Protein AF-A0A9E3I5F9-F1 (afdb_monomer_lite)

Structure (mmCIF, N/CA/C/O backbone):
data_AF-A0A9E3I5F9-F1
#
_entry.id   AF-A0A9E3I5F9-F1
#
loop_
_atom_site.group_PDB
_atom_site.id
_atom_site.type_symbol
_atom_site.label_atom_id
_atom_site.label_alt_id
_atom_site.label_comp_id
_atom_site.label_asym_id
_atom_site.label_entity_id
_atom_site.label_seq_id
_atom_site.pdbx_PDB_ins_code
_atom_site.Cartn_x
_atom_site.Cartn_y
_atom_site.Cartn_z
_atom_site.occupancy
_atom_site.B_iso_or_equiv
_atom_site.auth_seq_id
_atom_site.auth_comp_id
_atom_site.auth_asym_id
_atom_site.auth_atom_id
_atom_site.pdbx_PDB_model_num
ATOM 1 N N . MET A 1 1 ? -8.503 -32.951 53.567 1.00 52.62 1 MET A N 1
ATOM 2 C CA . MET A 1 1 ? -9.505 -33.379 54.567 1.00 52.62 1 MET A CA 1
ATOM 3 C C . MET A 1 1 ? -8.733 -33.848 55.773 1.00 52.62 1 MET A C 1
ATOM 5 O O . MET A 1 1 ? -7.826 -34.647 55.589 1.00 52.62 1 MET A O 1
ATOM 9 N N . ASP A 1 2 ? -9.022 -33.323 56.958 1.00 53.56 2 ASP A N 1
ATOM 10 C CA . ASP A 1 2 ? -8.365 -33.837 58.154 1.00 53.56 2 ASP A CA 1
ATOM 11 C C . ASP A 1 2 ? -8.946 -35.236 58.406 1.00 53.56 2 ASP A C 1
ATOM 13 O O . ASP A 1 2 ? -10.156 -35.366 58.611 1.00 53.56 2 ASP A O 1
ATOM 17 N N . ASN A 1 3 ? -8.126 -36.289 58.283 1.00 60.41 3 ASN A N 1
ATOM 18 C CA . ASN A 1 3 ? -8.550 -37.699 58.401 1.00 60.41 3 ASN A CA 1
ATOM 19 C C . ASN A 1 3 ? -9.416 -37.948 59.650 1.00 60.41 3 ASN A C 1
ATOM 21 O O . ASN A 1 3 ? -10.306 -38.797 59.644 1.00 60.41 3 ASN A O 1
ATOM 25 N N . ARG A 1 4 ? -9.215 -37.114 60.672 1.00 63.41 4 ARG A N 1
ATOM 26 C CA . ARG A 1 4 ? -9.929 -37.100 61.943 1.00 63.41 4 ARG A CA 1
ATOM 27 C C . ARG A 1 4 ? -11.449 -36.974 61.806 1.00 63.41 4 ARG A C 1
ATOM 29 O O . ARG A 1 4 ? -12.171 -37.628 62.542 1.00 63.41 4 ARG A O 1
ATOM 36 N N . SER A 1 5 ? -11.982 -36.182 60.869 1.00 66.75 5 SER A N 1
ATOM 37 C CA . SER A 1 5 ? -13.445 -35.988 60.775 1.00 66.75 5 SER A CA 1
ATOM 38 C C . SER A 1 5 ? -14.195 -37.237 60.303 1.00 66.75 5 SER A C 1
ATOM 40 O O . SER A 1 5 ? -15.315 -37.481 60.747 1.00 66.75 5 SER A O 1
ATOM 42 N N . ASN A 1 6 ? -13.587 -38.040 59.427 1.00 73.38 6 ASN A N 1
ATOM 43 C CA . ASN A 1 6 ? -14.185 -39.300 58.980 1.00 73.38 6 ASN A CA 1
ATOM 44 C C . ASN A 1 6 ? -14.092 -40.382 60.065 1.00 73.38 6 ASN A C 1
ATOM 46 O O . ASN A 1 6 ? -15.011 -41.188 60.203 1.00 73.38 6 ASN A O 1
ATOM 50 N N . GLU A 1 7 ? -13.018 -40.356 60.853 1.00 77.62 7 GLU A N 1
ATOM 51 C CA . GLU A 1 7 ? -12.810 -41.241 61.997 1.00 77.62 7 GLU A CA 1
ATOM 52 C C . GLU A 1 7 ? -13.895 -41.034 63.066 1.00 77.62 7 GLU A C 1
ATOM 54 O O . GLU A 1 7 ? -14.587 -41.987 63.419 1.00 77.62 7 GLU A O 1
ATOM 59 N N . TYR A 1 8 ? -14.173 -39.781 63.453 1.00 74.56 8 TYR A N 1
ATOM 60 C CA . TYR A 1 8 ? -15.223 -39.466 64.434 1.00 74.56 8 TYR A CA 1
ATOM 61 C C . TYR A 1 8 ? -16.633 -39.878 63.989 1.00 74.56 8 TYR A C 1
ATOM 63 O O . TYR A 1 8 ? -17.436 -40.333 64.802 1.00 74.56 8 TYR A O 1
ATOM 71 N N . ILE A 1 9 ? -16.961 -39.732 62.700 1.00 74.88 9 ILE A N 1
ATOM 72 C CA . ILE A 1 9 ? -18.272 -40.152 62.177 1.00 74.88 9 ILE A CA 1
ATOM 73 C C . ILE A 1 9 ? -18.392 -41.680 62.202 1.00 74.88 9 ILE A C 1
ATOM 75 O O . ILE A 1 9 ? -19.453 -42.205 62.544 1.00 74.88 9 ILE A O 1
ATOM 79 N N . SER A 1 10 ? -17.317 -42.394 61.859 1.00 78.69 10 SER A N 1
ATOM 80 C CA . SER A 1 10 ? -17.283 -43.857 61.906 1.00 78.69 10 SER A CA 1
ATOM 81 C C . SER A 1 10 ? -17.417 -44.379 63.337 1.00 78.69 10 SER A C 1
ATOM 83 O O . SER A 1 10 ? -18.179 -45.312 63.585 1.00 78.69 10 SER A O 1
ATOM 85 N N . GLU A 1 11 ? -16.718 -43.761 64.286 1.00 81.56 11 GLU A N 1
ATOM 86 C CA . GLU A 1 11 ? -16.752 -44.138 65.699 1.00 81.56 11 GLU A CA 1
ATOM 87 C C . GLU A 1 11 ? -18.127 -43.866 66.330 1.00 81.56 11 GLU A C 1
ATOM 89 O O . GLU A 1 11 ? -18.688 -44.733 66.997 1.00 81.56 11 GLU A O 1
ATOM 94 N N . ALA A 1 12 ? -18.745 -42.721 66.022 1.00 71.81 12 ALA A N 1
ATOM 95 C CA . ALA A 1 12 ? -20.094 -42.394 66.485 1.00 71.81 12 ALA A CA 1
ATOM 96 C C . ALA A 1 12 ? -21.169 -43.359 65.951 1.00 71.81 12 ALA A C 1
ATOM 98 O O . ALA A 1 12 ? -22.141 -43.651 66.649 1.00 71.81 12 ALA A O 1
ATOM 99 N N . LEU A 1 13 ? -21.016 -43.858 64.718 1.00 79.12 13 LEU A N 1
ATOM 100 C CA . LEU A 1 13 ? -21.917 -44.873 64.163 1.00 79.12 13 LEU A CA 1
ATOM 101 C C . LEU A 1 13 ? -21.740 -46.225 64.855 1.00 79.12 13 LEU A C 1
ATOM 103 O O . LEU A 1 13 ? -22.742 -46.865 65.158 1.00 79.12 13 LEU A O 1
ATOM 107 N N . LYS A 1 14 ? -20.495 -46.612 65.155 1.00 83.56 14 LYS A N 1
ATOM 108 C CA . LYS A 1 14 ? -20.193 -47.844 65.888 1.00 83.56 14 LYS A CA 1
ATOM 109 C C . LYS A 1 14 ? -20.808 -47.830 67.291 1.00 83.56 14 LYS A C 1
ATOM 111 O O . LYS A 1 14 ? -21.535 -48.749 67.636 1.00 83.56 14 LYS A O 1
ATOM 116 N N . ILE A 1 15 ? -20.628 -46.737 68.039 1.00 77.69 15 ILE A N 1
ATOM 117 C CA . ILE A 1 15 ? -21.230 -46.556 69.373 1.00 77.69 15 ILE A CA 1
ATOM 118 C C . ILE A 1 15 ? -22.762 -46.646 69.315 1.00 77.69 15 ILE A C 1
ATOM 120 O O . ILE A 1 15 ? -23.393 -47.204 70.210 1.00 77.69 15 ILE A O 1
ATOM 124 N N . ALA A 1 16 ? -23.381 -46.083 68.273 1.00 76.19 16 ALA A N 1
ATOM 125 C CA . ALA A 1 16 ? -24.829 -46.146 68.115 1.00 76.19 16 ALA A CA 1
ATOM 126 C C . ALA A 1 16 ? -25.330 -47.571 67.830 1.00 76.19 16 ALA A C 1
ATOM 128 O O . ALA A 1 16 ? -26.393 -47.933 68.326 1.00 76.19 16 ALA A O 1
ATOM 129 N N . ASP A 1 17 ? -24.594 -48.361 67.047 1.00 82.88 17 ASP A N 1
ATOM 130 C CA . ASP A 1 17 ? -24.951 -49.753 66.767 1.00 82.88 17 ASP A CA 1
ATOM 131 C C . ASP A 1 17 ? -24.733 -50.632 68.021 1.00 82.88 17 ASP A C 1
ATOM 133 O O . ASP A 1 17 ? -25.656 -51.343 68.413 1.00 82.88 17 ASP A O 1
ATOM 137 N N . ASP A 1 18 ? -23.625 -50.451 68.753 1.00 82.25 18 ASP A N 1
ATOM 138 C CA . ASP A 1 18 ? -23.354 -51.151 70.022 1.00 82.25 18 ASP A CA 1
ATOM 139 C C . ASP A 1 18 ? -24.448 -50.880 71.084 1.00 82.25 18 ASP A C 1
ATOM 141 O O . ASP A 1 18 ? -24.875 -51.780 71.809 1.00 82.25 18 ASP A O 1
ATOM 145 N N . LEU A 1 19 ? -24.956 -49.642 71.167 1.00 74.12 19 LEU A N 1
ATOM 146 C CA . LEU A 1 19 ? -26.062 -49.275 72.067 1.00 74.12 19 LEU A CA 1
ATOM 147 C C . LEU A 1 19 ? -27.406 -49.893 71.660 1.00 74.12 19 LEU A C 1
ATOM 149 O O . LEU A 1 19 ? -28.246 -50.150 72.524 1.00 74.12 19 LEU A O 1
ATOM 153 N N . ILE A 1 20 ? -27.637 -50.088 70.359 1.00 80.69 20 ILE A N 1
ATOM 154 C CA . ILE A 1 20 ? -28.847 -50.744 69.849 1.00 80.69 20 ILE A CA 1
ATOM 155 C C . ILE A 1 20 ? -28.789 -52.236 70.155 1.00 80.69 20 ILE A C 1
ATOM 157 O O . ILE A 1 20 ? -29.784 -52.780 70.629 1.00 80.69 20 ILE A O 1
ATOM 161 N N . ASP A 1 21 ? -27.641 -52.872 69.938 1.00 82.31 21 ASP A N 1
ATOM 162 C CA . ASP A 1 21 ? -27.444 -54.292 70.226 1.00 82.31 21 ASP A CA 1
ATOM 163 C C . ASP A 1 21 ? -27.587 -54.562 71.729 1.00 82.31 21 ASP A C 1
ATOM 165 O O . ASP A 1 21 ? -28.386 -55.410 72.125 1.00 82.31 21 ASP A O 1
ATOM 169 N N . PHE A 1 22 ? -26.966 -53.730 72.575 1.00 77.81 22 PHE A N 1
ATOM 170 C CA . PHE A 1 22 ? -27.155 -53.778 74.029 1.00 77.81 22 PHE A CA 1
ATOM 171 C C . PHE A 1 22 ? -28.626 -53.617 74.445 1.00 77.81 22 PHE A C 1
ATOM 173 O O . PHE A 1 22 ? -29.093 -54.275 75.373 1.00 77.81 22 PHE A O 1
ATOM 180 N N . ALA A 1 23 ? -29.377 -52.746 73.764 1.00 73.81 23 ALA A N 1
ATOM 181 C CA . ALA A 1 23 ? -30.794 -52.548 74.052 1.00 73.81 23 ALA A CA 1
ATOM 182 C C . ALA A 1 23 ? -31.697 -53.687 73.548 1.00 73.81 23 ALA A C 1
ATOM 184 O O . ALA A 1 23 ? -32.812 -53.837 74.052 1.00 73.81 23 ALA A O 1
ATOM 185 N N . ASN A 1 24 ? -31.239 -54.470 72.569 1.00 76.62 24 ASN A N 1
ATOM 186 C CA . ASN A 1 24 ? -31.984 -55.579 71.976 1.00 76.62 24 ASN A CA 1
ATOM 187 C C . ASN A 1 24 ? -31.684 -56.934 72.639 1.00 76.62 24 ASN A C 1
ATOM 189 O O . ASN A 1 24 ? -32.544 -57.811 72.595 1.00 76.62 24 ASN A O 1
ATOM 193 N N . ASP A 1 25 ? -30.546 -57.088 73.323 1.00 77.31 25 ASP A N 1
ATOM 194 C CA . ASP A 1 25 ? -30.176 -58.290 74.102 1.00 77.31 25 ASP A CA 1
ATOM 195 C C . ASP A 1 25 ? -31.047 -58.522 75.364 1.00 77.31 25 ASP A C 1
ATOM 197 O O . ASP A 1 25 ? -30.801 -59.415 76.175 1.00 77.31 25 ASP A O 1
ATOM 201 N N . GLN A 1 26 ? -32.142 -57.768 75.512 1.00 62.22 26 GLN A N 1
ATOM 202 C CA . GLN A 1 26 ? -33.146 -57.869 76.579 1.00 62.22 26 GLN A CA 1
ATOM 203 C C . GLN A 1 26 ? -33.879 -59.219 76.676 1.00 62.22 26 GLN A C 1
ATOM 205 O O . GLN A 1 26 ? -34.603 -59.423 77.650 1.00 62.22 26 GLN A O 1
ATOM 210 N N . ALA A 1 27 ? -33.686 -60.152 75.740 1.00 54.16 27 ALA A N 1
ATOM 211 C CA . ALA A 1 27 ? -34.372 -61.447 75.735 1.00 54.16 27 ALA A CA 1
ATOM 212 C C . ALA A 1 27 ? -34.057 -62.348 76.957 1.00 54.16 27 ALA A C 1
ATOM 214 O O . ALA A 1 27 ? -34.700 -63.378 77.130 1.00 54.16 27 ALA A O 1
ATOM 215 N N . GLY A 1 28 ? -33.086 -61.985 77.808 1.00 55.91 28 GLY A N 1
ATOM 216 C CA . GLY A 1 28 ? -32.699 -62.760 78.997 1.00 55.91 28 GLY A CA 1
ATOM 217 C C . GLY A 1 28 ? -33.137 -62.208 80.363 1.00 55.91 28 GLY A C 1
ATOM 218 O O . GLY A 1 28 ? -32.819 -62.835 81.369 1.00 55.91 28 GLY A O 1
ATOM 219 N N . LEU A 1 29 ? -33.811 -61.051 80.441 1.00 55.78 29 LEU A N 1
ATOM 220 C CA . LEU A 1 29 ? -34.044 -60.322 81.709 1.00 55.78 29 LEU A CA 1
ATOM 221 C C . LEU A 1 29 ? -35.532 -60.028 81.998 1.00 55.78 29 LEU A C 1
ATOM 223 O O . LEU A 1 29 ? -35.860 -59.003 82.593 1.00 55.78 29 LEU A O 1
ATOM 227 N N . GLU A 1 30 ? -36.446 -60.901 81.569 1.00 52.34 30 GLU A N 1
ATOM 228 C CA . GLU A 1 30 ? -37.899 -60.647 81.601 1.00 52.34 30 GLU A CA 1
ATOM 229 C C . GLU A 1 30 ? -38.560 -60.610 83.000 1.00 52.34 30 GLU A C 1
ATOM 231 O O . GLU A 1 30 ? -39.746 -60.300 83.067 1.00 52.34 30 GLU A O 1
ATOM 236 N N . ASP A 1 31 ? -37.846 -60.838 84.114 1.00 54.62 31 ASP A N 1
ATOM 237 C CA . ASP A 1 31 ? -38.485 -60.968 85.446 1.00 54.62 31 ASP A CA 1
ATOM 238 C C . ASP A 1 31 ? -38.201 -59.832 86.456 1.00 54.62 31 ASP A C 1
ATOM 240 O O . ASP A 1 31 ? -38.683 -59.867 87.586 1.00 54.62 31 ASP A O 1
ATOM 244 N N . GLU A 1 32 ? -37.487 -58.764 86.072 1.00 54.12 32 GLU A N 1
ATOM 245 C CA . GLU A 1 32 ? -37.335 -57.572 86.929 1.00 54.12 32 GLU A CA 1
ATOM 246 C C . GLU A 1 32 ? -37.887 -56.310 86.244 1.00 54.12 32 GLU A C 1
ATOM 248 O O . GLU A 1 32 ? -37.246 -55.675 85.404 1.00 54.12 32 GLU A O 1
ATOM 253 N N . GLY A 1 33 ? -39.108 -55.916 86.629 1.00 53.22 33 GLY A N 1
ATOM 254 C CA . GLY A 1 33 ? -39.903 -54.818 86.052 1.00 53.22 33 GLY A CA 1
ATOM 255 C C . GLY A 1 33 ? -39.327 -53.392 86.152 1.00 53.22 33 GLY A C 1
ATOM 256 O O . GLY A 1 33 ? -40.072 -52.428 85.986 1.00 53.22 33 GLY A O 1
ATOM 257 N N . GLY A 1 34 ? -38.026 -53.227 86.415 1.00 52.69 34 GLY A N 1
ATOM 258 C CA . GLY A 1 34 ? -37.343 -51.934 86.533 1.00 52.69 34 GLY A CA 1
ATOM 259 C C . GLY A 1 34 ? -36.563 -51.470 85.293 1.00 52.69 34 GLY A C 1
ATOM 260 O O . GLY A 1 34 ? -36.266 -50.281 85.183 1.00 52.69 34 GLY A O 1
ATOM 261 N N . CYS A 1 35 ? -36.228 -52.350 84.340 1.00 56.91 35 CYS A N 1
ATOM 262 C CA . CYS A 1 35 ? -35.241 -52.015 83.297 1.00 56.91 35 CYS A CA 1
ATOM 263 C C . CYS A 1 35 ? -35.813 -51.507 81.958 1.00 56.91 35 CYS A C 1
ATOM 265 O O . CYS A 1 35 ? -35.065 -50.958 81.147 1.00 56.91 35 CYS A O 1
ATOM 267 N N . SER A 1 36 ? -37.122 -51.611 81.713 1.00 59.53 36 SER A N 1
ATOM 268 C CA . SER A 1 36 ? -37.733 -51.274 80.411 1.00 59.53 36 SER A CA 1
ATOM 269 C C . SER A 1 36 ? -37.579 -49.798 80.008 1.00 59.53 36 SER A C 1
ATOM 271 O O . SER A 1 36 ? -37.402 -49.483 78.828 1.00 59.53 36 SER A O 1
ATOM 273 N N . ILE A 1 37 ? -37.580 -48.884 80.983 1.00 66.62 37 ILE A N 1
ATOM 274 C CA . ILE A 1 37 ? -37.390 -47.443 80.752 1.00 66.62 37 ILE A CA 1
ATOM 275 C C . ILE A 1 37 ? -35.944 -47.147 80.336 1.00 66.62 37 ILE A C 1
ATOM 277 O O . ILE A 1 37 ? -35.720 -46.357 79.420 1.00 66.62 37 ILE A O 1
ATOM 281 N N . LEU A 1 38 ? -34.965 -47.813 80.954 1.00 65.25 38 LEU A N 1
ATOM 282 C CA . LEU A 1 38 ? -33.549 -47.617 80.643 1.00 65.25 38 LEU A CA 1
ATOM 283 C C . LEU A 1 38 ? -33.236 -48.040 79.200 1.00 65.25 38 LEU A C 1
ATOM 285 O O . LEU A 1 38 ? -32.631 -47.274 78.453 1.00 65.25 38 LEU A O 1
ATOM 289 N N . PHE A 1 39 ? -33.732 -49.200 78.767 1.00 68.50 39 PHE A N 1
ATOM 290 C CA . PHE A 1 39 ? -33.534 -49.682 77.397 1.00 68.50 39 PHE A CA 1
ATOM 291 C C . PHE A 1 39 ? -34.263 -48.833 76.346 1.00 68.50 39 PHE A C 1
ATOM 293 O O . PHE A 1 39 ? -33.746 -48.615 75.247 1.00 68.50 39 PHE A O 1
ATOM 300 N N . ALA A 1 40 ? -35.435 -48.280 76.681 1.00 68.81 40 ALA A N 1
ATOM 301 C CA . ALA A 1 40 ? -36.118 -47.317 75.819 1.00 68.81 40 ALA A CA 1
ATOM 302 C C . ALA A 1 40 ? -35.297 -46.028 75.627 1.00 68.81 40 ALA A C 1
ATOM 304 O O . ALA A 1 40 ? -35.188 -45.541 74.500 1.00 68.81 40 ALA A O 1
ATOM 305 N N . VAL A 1 41 ? -34.671 -45.521 76.695 1.00 71.50 41 VAL A N 1
ATOM 306 C CA . VAL A 1 41 ? -33.791 -44.343 76.639 1.00 71.50 41 VAL A CA 1
ATOM 307 C C . VAL A 1 41 ? -32.522 -44.637 75.834 1.00 71.50 41 VAL A C 1
ATOM 309 O O . VAL A 1 41 ? -32.182 -43.856 74.948 1.00 71.50 41 VAL A O 1
ATOM 312 N N . CYS A 1 42 ? -31.860 -45.779 76.058 1.00 67.12 42 CYS A N 1
ATOM 313 C CA . CYS A 1 42 ? -30.672 -46.180 75.292 1.00 67.12 42 CYS A CA 1
ATOM 314 C C . CYS A 1 42 ? -30.957 -46.242 73.785 1.00 67.12 42 CYS A C 1
ATOM 316 O O . CYS A 1 42 ? -30.181 -45.724 72.978 1.00 67.12 42 CYS A O 1
ATOM 318 N N . ARG A 1 43 ? -32.113 -46.794 73.405 1.00 74.88 43 ARG A N 1
ATOM 319 C CA . ARG A 1 43 ? -32.552 -46.875 72.011 1.00 74.88 43 ARG A CA 1
ATOM 320 C C . ARG A 1 43 ? -32.838 -45.495 71.410 1.00 74.88 43 ARG A C 1
ATOM 322 O O . ARG A 1 43 ? -32.387 -45.231 70.297 1.00 74.88 43 ARG A O 1
ATOM 329 N N . ASP A 1 44 ? -33.519 -44.593 72.125 1.00 74.50 44 ASP A N 1
ATOM 330 C CA . ASP A 1 44 ? -33.746 -43.216 71.642 1.00 74.50 44 ASP A CA 1
ATOM 331 C C . ASP A 1 44 ? -32.424 -42.450 71.460 1.00 74.50 44 ASP A C 1
ATOM 333 O O . ASP A 1 44 ? -32.200 -41.816 70.424 1.00 74.50 44 ASP A O 1
ATOM 337 N N . CYS A 1 45 ? -31.500 -42.573 72.419 1.00 68.94 45 CYS A N 1
ATOM 338 C CA . CYS A 1 45 ? -30.167 -41.977 72.335 1.00 68.94 45 CYS A CA 1
ATOM 339 C C . CYS A 1 45 ? -29.389 -42.487 71.114 1.00 68.94 45 CYS A C 1
ATOM 341 O O . CYS A 1 45 ? -28.864 -41.678 70.343 1.00 68.94 45 CYS A O 1
ATOM 343 N N . ALA A 1 46 ? -29.374 -43.800 70.880 1.00 73.44 46 ALA A N 1
ATOM 344 C CA . ALA A 1 46 ? -28.704 -44.390 69.727 1.00 73.44 46 ALA A CA 1
ATOM 345 C C . ALA A 1 46 ? -29.304 -43.913 68.393 1.00 73.44 46 ALA A C 1
ATOM 347 O O . ALA A 1 46 ? -28.572 -43.534 67.472 1.00 73.44 46 ALA A O 1
ATOM 348 N N . TYR A 1 47 ? -30.637 -43.830 68.296 1.00 79.56 47 TYR A N 1
ATOM 349 C CA . TYR A 1 47 ? -31.308 -43.294 67.109 1.00 79.56 47 TYR A CA 1
ATOM 350 C C . TYR A 1 47 ? -30.949 -41.827 66.844 1.00 79.56 47 TYR A C 1
ATOM 352 O O . TYR A 1 47 ? -30.704 -41.454 65.690 1.00 79.56 47 TYR A O 1
ATOM 360 N N . ARG A 1 48 ? -30.874 -40.989 67.886 1.00 79.81 48 ARG A N 1
ATOM 361 C CA . ARG A 1 48 ? -30.483 -39.576 67.754 1.00 79.81 48 ARG A CA 1
ATOM 362 C C . ARG A 1 48 ? -29.034 -39.421 67.300 1.00 79.81 48 ARG A C 1
ATOM 364 O O . ARG A 1 48 ? -28.789 -38.658 66.363 1.00 79.81 48 ARG A O 1
ATOM 371 N N . ILE A 1 49 ? -28.105 -40.175 67.891 1.00 70.12 49 ILE A N 1
ATOM 372 C CA . ILE A 1 49 ? -26.682 -40.169 67.511 1.00 70.12 49 ILE A CA 1
ATOM 373 C C . ILE A 1 49 ? -26.531 -40.599 66.048 1.00 70.12 49 ILE A C 1
ATOM 375 O O . ILE A 1 49 ? -25.937 -39.880 65.241 1.00 70.12 49 ILE A O 1
ATOM 379 N N . ARG A 1 50 ? -27.165 -41.712 65.657 1.00 77.19 50 ARG A N 1
ATOM 380 C CA . ARG A 1 50 ? -27.107 -42.237 64.287 1.00 77.19 50 ARG A CA 1
ATOM 381 C C . ARG A 1 50 ? -27.700 -41.272 63.261 1.00 77.19 50 ARG A C 1
ATOM 383 O O . ARG A 1 50 ? -27.151 -41.109 62.168 1.00 77.19 50 ARG A O 1
ATOM 390 N N . ARG A 1 51 ? -28.816 -40.612 63.591 1.00 78.56 51 ARG A N 1
ATOM 391 C CA . ARG A 1 51 ? -29.447 -39.605 62.721 1.00 78.56 51 ARG A CA 1
ATOM 392 C C . ARG A 1 51 ? -28.558 -38.374 62.553 1.00 78.56 51 ARG A C 1
ATOM 394 O O . ARG A 1 51 ? -28.439 -37.878 61.432 1.00 78.56 51 ARG A O 1
ATOM 401 N N . HIS A 1 52 ? -27.922 -37.909 63.627 1.00 73.81 52 HIS A N 1
ATOM 402 C CA . HIS A 1 52 ? -27.023 -36.758 63.586 1.00 73.81 52 HIS A CA 1
ATOM 403 C C . HIS A 1 52 ? -25.747 -37.059 62.781 1.00 73.81 52 HIS A C 1
ATOM 405 O O . HIS A 1 52 ? -25.426 -36.315 61.856 1.00 73.81 52 HIS A O 1
ATOM 411 N N . ALA A 1 53 ? -25.105 -38.210 63.013 1.00 71.38 53 ALA A N 1
ATOM 412 C CA . ALA A 1 53 ? -23.921 -38.645 62.267 1.00 71.38 53 ALA A CA 1
ATOM 413 C C . ALA A 1 53 ? -24.189 -38.779 60.753 1.00 71.38 53 ALA A C 1
ATOM 415 O O . ALA A 1 53 ? -23.406 -38.310 59.925 1.00 71.38 53 ALA A O 1
ATOM 416 N N . LYS A 1 54 ? -25.343 -39.346 60.363 1.00 74.94 54 LYS A N 1
ATOM 417 C CA . LYS A 1 54 ? -25.755 -39.435 58.947 1.00 74.94 54 LYS A CA 1
ATOM 418 C C . LYS A 1 54 ? -26.026 -38.064 58.317 1.00 74.94 54 LYS A C 1
ATOM 420 O O . LYS A 1 54 ? -25.759 -37.879 57.128 1.00 74.94 54 LYS A O 1
ATOM 425 N N . HIS A 1 55 ? -26.573 -37.119 59.081 1.00 73.81 55 HIS A N 1
ATOM 426 C CA . HIS A 1 55 ? -26.851 -35.766 58.603 1.00 73.81 55 HIS A CA 1
ATOM 427 C C . HIS A 1 55 ? -25.559 -34.975 58.354 1.00 73.81 55 HIS A C 1
ATOM 429 O O . HIS A 1 55 ? -25.403 -34.379 57.287 1.00 73.81 55 HIS A O 1
ATOM 435 N N . GLU A 1 56 ? -24.599 -35.042 59.278 1.00 71.38 56 GLU A N 1
ATOM 436 C CA . GLU A 1 56 ? -23.293 -34.392 59.116 1.00 71.38 56 GLU A CA 1
ATOM 437 C C . GLU A 1 56 ? -22.463 -35.045 57.995 1.00 71.38 56 GLU A C 1
ATOM 439 O O . GLU A 1 56 ? -21.904 -34.341 57.153 1.00 71.38 56 GLU A O 1
ATOM 444 N N . GLY A 1 57 ? -22.505 -36.376 57.848 1.00 67.19 57 GLY A N 1
ATOM 445 C CA . GLY A 1 57 ? -21.882 -37.064 56.708 1.00 67.19 57 GLY A CA 1
ATOM 446 C C . GLY A 1 57 ? -22.461 -36.661 55.340 1.00 67.19 57 GLY A C 1
ATOM 447 O O . GLY A 1 57 ? -21.731 -36.589 54.347 1.00 67.19 57 GLY A O 1
ATOM 448 N N . ARG A 1 58 ? -23.764 -36.345 55.264 1.00 67.44 58 ARG A N 1
ATOM 449 C CA . ARG A 1 58 ? -24.405 -35.836 54.035 1.00 67.44 58 ARG A CA 1
ATOM 450 C C . ARG A 1 58 ? -23.986 -34.404 53.701 1.00 67.44 58 ARG A C 1
ATOM 452 O O . ARG A 1 58 ? -23.738 -34.130 52.529 1.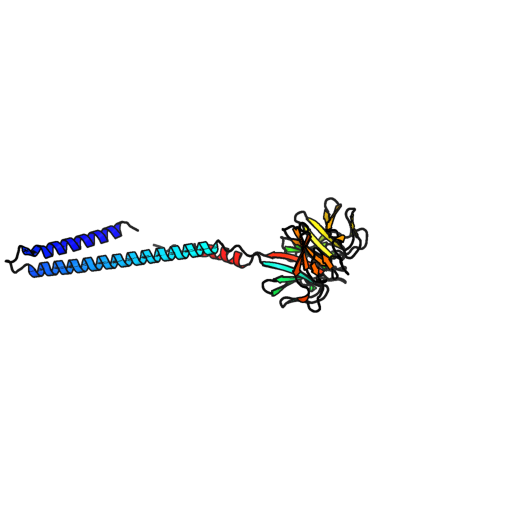00 67.44 58 ARG A O 1
ATOM 459 N N . LYS A 1 59 ? -23.856 -33.517 54.695 1.00 61.12 59 LYS A N 1
ATOM 460 C CA . LYS A 1 59 ? -23.357 -32.144 54.487 1.00 61.12 59 LYS A CA 1
ATOM 461 C C . LYS A 1 59 ? -21.937 -32.132 53.922 1.00 61.12 59 LYS A C 1
ATOM 463 O O . LYS A 1 59 ? -21.664 -31.397 52.979 1.00 61.12 59 LYS A O 1
ATOM 468 N N . VAL A 1 60 ? -21.060 -32.991 54.448 1.00 59.81 60 VAL A N 1
ATOM 469 C CA . VAL A 1 60 ? -19.664 -33.101 53.991 1.00 59.81 60 VAL A CA 1
ATOM 470 C C . VAL A 1 60 ? -19.583 -33.636 52.557 1.00 59.81 60 VAL A C 1
ATOM 472 O O . VAL A 1 60 ? -18.823 -33.105 51.749 1.00 59.81 60 VAL A O 1
ATOM 475 N N . LYS A 1 61 ? -20.408 -34.631 52.197 1.00 56.66 61 LYS A N 1
ATOM 476 C CA . LYS A 1 61 ? -20.485 -35.130 50.812 1.00 56.66 61 LYS A CA 1
ATOM 477 C C . LYS A 1 61 ? -21.027 -34.086 49.834 1.00 56.66 61 LYS A C 1
ATOM 479 O O . LYS A 1 61 ? -20.472 -33.965 48.748 1.00 56.66 61 LYS A O 1
ATOM 484 N N . LEU A 1 62 ? -22.058 -33.317 50.201 1.00 53.12 62 LEU A N 1
ATOM 485 C CA . LEU A 1 62 ? -22.565 -32.238 49.342 1.00 53.12 62 LEU A CA 1
ATOM 486 C C . LEU A 1 62 ? -21.518 -31.137 49.129 1.00 53.12 62 LEU A C 1
ATOM 488 O O . LEU A 1 62 ? -21.327 -30.711 47.995 1.00 53.12 62 LEU A O 1
ATOM 492 N N . ALA A 1 63 ? -20.806 -30.728 50.183 1.00 54.16 63 ALA A N 1
ATOM 493 C CA . ALA A 1 63 ? -19.752 -29.719 50.082 1.00 54.16 63 ALA A CA 1
ATOM 494 C C . ALA A 1 63 ? -18.571 -30.190 49.210 1.00 54.16 63 ALA A C 1
ATOM 496 O O . ALA A 1 63 ? -18.024 -29.411 48.434 1.00 54.16 63 ALA A O 1
ATOM 497 N N . TRP A 1 64 ? -18.208 -31.475 49.287 1.00 50.66 64 TRP A N 1
ATOM 498 C CA . TRP A 1 64 ? -17.145 -32.061 48.464 1.00 50.66 64 TRP A CA 1
ATOM 499 C C . TRP A 1 64 ? -17.550 -32.204 46.989 1.00 50.66 64 TRP A C 1
ATOM 501 O O . TRP A 1 64 ? -16.766 -31.882 46.099 1.00 50.66 64 TRP A O 1
ATOM 511 N N . VAL A 1 65 ? -18.792 -32.620 46.714 1.00 55.03 65 VAL A N 1
ATOM 512 C CA . VAL A 1 65 ? -19.328 -32.678 45.343 1.00 55.03 65 VAL A CA 1
ATOM 513 C C . VAL A 1 65 ? -19.431 -31.275 44.743 1.00 55.03 65 VAL A C 1
ATOM 515 O O . VAL A 1 65 ? -19.013 -31.081 43.608 1.00 55.03 65 VAL A O 1
ATOM 518 N N . GLN A 1 66 ? -19.899 -30.280 45.502 1.00 53.34 66 GLN A N 1
ATOM 519 C CA . GLN A 1 66 ? -19.959 -28.892 45.036 1.00 53.34 66 GLN A CA 1
ATOM 520 C C . GLN A 1 66 ? -18.567 -28.313 44.747 1.00 53.34 66 GLN A C 1
ATOM 522 O O . GLN A 1 66 ? -18.393 -27.680 43.711 1.00 53.34 66 GLN A O 1
ATOM 527 N N . ALA A 1 67 ? -17.567 -28.573 45.596 1.00 50.44 67 ALA A N 1
ATOM 528 C CA . ALA A 1 67 ? -16.197 -28.104 45.374 1.00 50.44 67 ALA A CA 1
ATOM 529 C C . ALA A 1 67 ? -15.542 -28.744 44.136 1.00 50.44 67 ALA A C 1
ATOM 531 O O . ALA A 1 67 ? -14.897 -28.047 43.356 1.00 50.44 67 ALA A O 1
ATOM 532 N N . ASN A 1 68 ? -15.743 -30.047 43.916 1.00 48.53 68 ASN A N 1
ATOM 533 C CA . ASN A 1 68 ? -15.179 -30.740 42.755 1.00 48.53 68 ASN A CA 1
ATOM 534 C C . ASN A 1 68 ? -15.892 -30.385 41.447 1.00 48.53 68 ASN A C 1
ATOM 536 O O . ASN A 1 68 ? -15.236 -30.245 40.420 1.00 48.53 68 ASN A O 1
ATOM 540 N N . VAL A 1 69 ? -17.214 -30.192 41.475 1.00 53.72 69 VAL A N 1
ATOM 541 C CA . VAL A 1 69 ? -17.965 -29.704 40.308 1.00 53.72 69 VAL A CA 1
ATOM 542 C C . VAL A 1 69 ? -17.515 -28.289 39.941 1.00 53.72 69 VAL A C 1
ATOM 544 O O . VAL A 1 69 ? -17.286 -28.018 38.767 1.00 53.72 69 VAL A O 1
ATOM 547 N N . LEU A 1 70 ? -17.298 -27.413 40.928 1.00 48.62 70 LEU A N 1
ATOM 548 C CA . LEU A 1 70 ? -16.777 -26.067 40.683 1.00 48.62 70 LEU A CA 1
ATOM 549 C C . LEU A 1 70 ? -15.359 -26.102 40.091 1.00 48.62 70 LEU A C 1
ATOM 551 O O . LEU A 1 70 ? -15.077 -25.355 39.162 1.00 48.62 70 LEU A O 1
ATOM 555 N N . LEU A 1 71 ? -14.489 -26.996 40.578 1.00 47.22 71 LEU A N 1
ATOM 556 C CA . LEU A 1 71 ? -13.121 -27.161 40.075 1.00 47.22 71 LEU A CA 1
ATOM 557 C C . LEU A 1 71 ? -13.092 -27.676 38.626 1.00 47.22 71 LEU A C 1
ATOM 559 O O . LEU A 1 71 ? -12.296 -27.198 37.824 1.00 47.22 71 LEU A O 1
ATOM 563 N N . VAL A 1 72 ? -13.977 -28.616 38.274 1.00 51.00 72 VAL A N 1
ATOM 564 C CA . VAL A 1 72 ? -14.103 -29.134 36.901 1.00 51.00 72 VAL A CA 1
ATOM 565 C C . VAL A 1 72 ? -14.668 -28.067 35.965 1.00 51.00 72 VAL A C 1
ATOM 567 O O . VAL A 1 72 ? -14.136 -27.890 34.875 1.00 51.00 72 VAL A O 1
ATOM 570 N N . ILE A 1 73 ? -15.678 -27.302 36.391 1.00 54.62 73 ILE A N 1
ATOM 571 C CA . ILE A 1 73 ? -16.201 -26.167 35.610 1.00 54.62 73 ILE A CA 1
ATOM 572 C C . ILE A 1 73 ? -15.107 -25.112 35.398 1.00 54.62 73 ILE A C 1
ATOM 574 O O . ILE A 1 73 ? -14.956 -24.609 34.289 1.00 54.62 73 ILE A O 1
ATOM 578 N N . PHE A 1 74 ? -14.302 -24.820 36.423 1.00 53.19 74 PHE A N 1
ATOM 579 C CA . PHE A 1 74 ? -13.197 -23.864 36.327 1.00 53.19 74 PHE A CA 1
ATOM 580 C C . PHE A 1 74 ? -12.067 -24.366 35.415 1.00 53.19 74 PHE A C 1
ATOM 582 O O . PHE A 1 74 ? -11.529 -23.593 34.630 1.00 53.19 74 PHE A O 1
ATOM 589 N N . ALA A 1 75 ? -11.735 -25.660 35.465 1.00 50.03 75 ALA A N 1
ATOM 590 C CA . ALA A 1 75 ? -10.731 -26.275 34.595 1.00 50.03 75 ALA A CA 1
ATOM 591 C C . ALA A 1 75 ? -11.188 -26.340 33.129 1.00 50.03 75 ALA A C 1
ATOM 593 O O . ALA A 1 75 ? -10.392 -26.069 32.235 1.00 50.03 75 ALA A O 1
ATOM 594 N N . VAL A 1 76 ? -12.465 -26.645 32.875 1.00 52.44 76 VAL A N 1
ATOM 595 C CA . VAL A 1 76 ? -13.054 -26.620 31.526 1.00 52.44 76 VAL A CA 1
ATOM 596 C C . VAL A 1 76 ? -13.105 -25.189 30.988 1.00 52.44 76 VAL A C 1
ATOM 598 O O . VAL A 1 76 ? -12.715 -24.978 29.845 1.00 52.44 76 VAL A O 1
ATOM 601 N N . ALA A 1 77 ? -13.485 -24.207 31.814 1.00 50.25 77 ALA A N 1
ATOM 602 C CA . ALA A 1 77 ? -13.456 -22.791 31.445 1.00 50.25 77 ALA A CA 1
ATOM 603 C C . ALA A 1 77 ? -12.031 -22.306 31.119 1.00 50.25 77 ALA A C 1
ATOM 605 O O . ALA A 1 77 ? -11.836 -21.628 30.112 1.00 50.25 77 ALA A O 1
ATOM 606 N N . LEU A 1 78 ? -11.022 -22.701 31.909 1.00 44.75 78 LEU A N 1
ATOM 607 C CA . LEU A 1 78 ? -9.619 -22.398 31.610 1.00 44.75 78 LEU A CA 1
ATOM 608 C C . LEU A 1 78 ? -9.159 -23.048 30.297 1.00 44.75 78 LEU A C 1
ATOM 610 O O . LEU A 1 78 ? -8.476 -22.403 29.508 1.00 44.75 78 LEU A O 1
ATOM 614 N N . LEU A 1 79 ? -9.544 -24.301 30.037 1.00 41.72 79 LEU A N 1
ATOM 615 C CA . LEU A 1 79 ? -9.135 -25.028 28.832 1.00 41.72 79 LEU A CA 1
ATOM 616 C C . LEU A 1 79 ? -9.777 -24.451 27.554 1.00 41.72 79 LEU A C 1
ATOM 618 O O . LEU A 1 79 ? -9.135 -24.438 26.505 1.00 41.72 79 LEU A O 1
ATOM 622 N N . SER A 1 80 ? -10.994 -23.902 27.651 1.00 44.28 80 SER A N 1
ATOM 623 C CA . SER A 1 80 ? -11.651 -23.175 26.552 1.00 44.28 80 SER A CA 1
ATOM 624 C C . SER A 1 80 ? -11.070 -21.783 26.272 1.00 44.28 80 SER A C 1
ATOM 626 O O . SER A 1 80 ? -11.292 -21.253 25.191 1.00 44.28 80 SER A O 1
ATOM 628 N N . ILE A 1 81 ? -10.312 -21.189 27.202 1.00 44.28 81 ILE A N 1
ATOM 629 C CA . ILE A 1 81 ? -9.659 -19.881 26.998 1.00 44.28 81 ILE A CA 1
ATOM 630 C C . ILE A 1 81 ? -8.296 -20.040 26.299 1.00 44.28 81 ILE A C 1
ATOM 632 O O . ILE A 1 81 ? -7.855 -19.142 25.594 1.00 44.28 81 ILE A O 1
ATOM 636 N N . VAL A 1 82 ? -7.643 -21.200 26.428 1.00 44.16 82 VAL A N 1
ATOM 637 C CA . VAL A 1 82 ? -6.305 -21.458 25.853 1.00 44.16 82 VAL A CA 1
ATOM 638 C C . VAL A 1 82 ? -6.349 -21.790 24.347 1.00 44.16 82 VAL A C 1
ATOM 640 O O . VAL A 1 82 ? -5.305 -21.895 23.713 1.00 44.16 82 VAL A O 1
ATOM 643 N N . SER A 1 83 ? -7.535 -21.940 23.747 1.00 45.25 83 SER A N 1
ATOM 644 C CA . SER A 1 83 ? -7.697 -22.347 22.336 1.00 45.25 83 SER A CA 1
ATOM 645 C C . SER A 1 83 ? -8.317 -21.287 21.416 1.00 45.25 83 SER A C 1
ATOM 647 O O . SER A 1 83 ? -8.467 -21.542 20.223 1.00 45.25 83 SER A O 1
ATOM 649 N N . ALA A 1 84 ? -8.620 -20.089 21.921 1.00 44.72 84 ALA A N 1
ATOM 650 C CA . ALA A 1 84 ? -8.886 -18.944 21.060 1.00 44.72 84 ALA A CA 1
ATOM 651 C C . ALA A 1 84 ? -7.541 -18.308 20.689 1.00 44.72 84 ALA A C 1
ATOM 653 O O . ALA A 1 84 ? -7.036 -17.444 21.405 1.00 44.72 84 ALA A O 1
ATOM 654 N N . SER A 1 85 ? -6.928 -18.769 19.596 1.00 47.72 85 SER A N 1
ATOM 655 C CA . SER A 1 85 ? -5.889 -17.965 18.950 1.00 47.72 85 SER A CA 1
ATOM 656 C C . SER A 1 85 ? -6.485 -16.587 18.650 1.00 47.72 85 SER A C 1
ATOM 658 O O . SER A 1 85 ? -7.635 -16.538 18.199 1.00 47.72 85 SER A O 1
ATOM 660 N N . PRO A 1 86 ? -5.760 -15.480 18.889 1.00 51.53 86 PRO A N 1
ATOM 661 C CA . PRO A 1 86 ? -6.208 -14.191 18.394 1.00 51.53 86 PRO A CA 1
ATOM 662 C C . PRO A 1 86 ? -6.394 -14.320 16.885 1.00 51.53 86 PRO A C 1
ATOM 664 O O . PRO A 1 86 ? -5.445 -14.626 16.164 1.00 51.53 86 PRO A O 1
ATOM 667 N N . VAL A 1 87 ? -7.620 -14.143 16.406 1.00 51.34 87 VAL A N 1
ATOM 668 C CA . VAL A 1 87 ? -7.813 -13.825 14.997 1.00 51.34 87 VAL A CA 1
ATOM 669 C C . VAL A 1 87 ? -7.292 -12.400 14.878 1.00 51.34 87 VAL A C 1
ATOM 671 O O . VAL A 1 87 ? -7.922 -11.474 15.385 1.00 51.34 87 VAL A O 1
ATOM 674 N N . SER A 1 88 ? -6.089 -12.224 14.327 1.00 60.88 88 SER A N 1
ATOM 675 C CA . SER A 1 88 ? -5.666 -10.888 13.914 1.00 60.88 88 SER A CA 1
ATOM 676 C C . SER A 1 88 ? -6.664 -10.415 12.870 1.00 60.88 88 SER A C 1
ATOM 678 O O . SER A 1 88 ? -6.889 -11.100 11.871 1.00 60.88 88 SER A O 1
ATOM 680 N N . ALA A 1 89 ? -7.297 -9.277 13.126 1.00 69.44 89 ALA A N 1
ATOM 681 C CA . ALA A 1 89 ? -8.132 -8.646 12.127 1.00 69.44 89 ALA A CA 1
ATOM 682 C C . ALA A 1 89 ? -7.195 -8.018 11.095 1.00 69.44 89 ALA A C 1
ATOM 684 O O . ALA A 1 89 ? -6.355 -7.181 11.436 1.00 69.44 89 ALA A O 1
ATOM 685 N N . THR A 1 90 ? -7.315 -8.449 9.845 1.00 89.50 90 THR A N 1
ATOM 686 C CA . THR A 1 90 ? -6.631 -7.793 8.735 1.00 89.50 90 THR A CA 1
ATOM 687 C C . THR A 1 90 ? -7.351 -6.484 8.429 1.00 89.50 90 THR A C 1
ATOM 689 O O . THR A 1 90 ? -8.558 -6.496 8.179 1.00 89.50 90 THR A O 1
ATOM 692 N N . THR A 1 91 ? -6.632 -5.367 8.456 1.00 95.00 91 THR A N 1
ATOM 693 C CA . THR A 1 91 ? -7.132 -4.054 8.036 1.00 95.00 91 THR A CA 1
ATOM 694 C C . THR A 1 91 ? -6.437 -3.608 6.756 1.00 95.00 91 THR A C 1
ATOM 696 O O . THR A 1 91 ? -5.306 -4.002 6.458 1.00 95.00 91 THR A O 1
ATOM 699 N N . ILE A 1 92 ? -7.152 -2.806 5.973 1.00 97.69 92 ILE A N 1
ATOM 700 C CA . ILE A 1 92 ? -6.677 -2.207 4.730 1.00 97.69 92 ILE A CA 1
ATOM 701 C C . ILE A 1 92 ? -6.523 -0.716 4.991 1.00 97.69 92 ILE A C 1
ATOM 703 O O . ILE A 1 92 ? -7.506 -0.034 5.270 1.00 97.69 92 ILE A O 1
ATOM 707 N N . ILE A 1 93 ? -5.299 -0.212 4.910 1.00 98.50 93 ILE A N 1
ATOM 708 C CA . ILE A 1 93 ? -5.012 1.218 4.964 1.00 98.50 93 ILE A CA 1
ATOM 709 C C . ILE A 1 93 ? -4.874 1.699 3.530 1.00 98.50 93 ILE A C 1
ATOM 711 O O . ILE A 1 93 ? -4.025 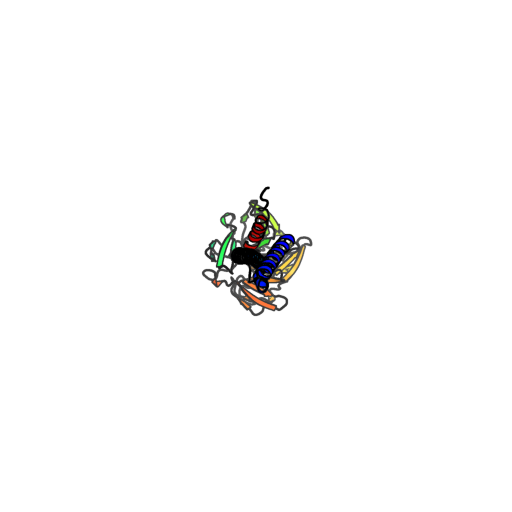1.191 2.804 1.00 98.50 93 ILE A O 1
ATOM 715 N N . LEU A 1 94 ? -5.721 2.631 3.104 1.00 98.38 94 LEU A N 1
ATOM 716 C CA . LEU A 1 94 ? -5.791 3.034 1.702 1.00 98.38 94 LEU A CA 1
ATOM 717 C C . LEU A 1 94 ? -6.052 4.527 1.506 1.00 98.38 94 LEU A C 1
ATOM 719 O O . LEU A 1 94 ? -6.587 5.201 2.389 1.00 98.38 94 LEU A O 1
ATOM 723 N N . SER A 1 95 ? -5.707 5.002 0.312 1.00 97.88 95 SER A N 1
ATOM 724 C CA . SER A 1 95 ? -6.140 6.281 -0.262 1.00 97.88 95 SER A CA 1
ATOM 725 C C . SER A 1 95 ? -6.812 6.034 -1.614 1.00 97.88 95 SER A C 1
ATOM 727 O O . SER A 1 95 ? -6.609 4.998 -2.251 1.00 97.88 95 SER A O 1
ATOM 729 N N . THR A 1 96 ? -7.598 7.000 -2.076 1.00 97.25 96 THR A N 1
ATOM 730 C CA . THR A 1 96 ? -8.253 6.980 -3.387 1.00 97.25 96 THR A CA 1
ATOM 731 C C . THR A 1 96 ? -7.945 8.255 -4.157 1.00 97.25 96 THR A C 1
ATOM 733 O O . THR A 1 96 ? -7.751 9.314 -3.570 1.00 97.25 96 THR A O 1
ATOM 736 N N . ASN A 1 97 ? -7.979 8.204 -5.489 1.00 94.44 97 ASN A N 1
ATOM 737 C CA . ASN A 1 97 ? -7.674 9.365 -6.344 1.00 94.44 97 ASN A CA 1
ATOM 738 C C . ASN A 1 97 ? -8.669 10.546 -6.215 1.00 94.44 97 ASN A C 1
ATOM 740 O O . ASN A 1 97 ? -8.442 11.654 -6.715 1.00 94.44 97 ASN A O 1
ATOM 744 N N . THR A 1 98 ? -9.800 10.308 -5.559 1.00 95.56 98 THR A N 1
ATOM 745 C CA . THR A 1 98 ? -10.879 11.258 -5.286 1.00 95.56 98 THR A CA 1
ATOM 746 C C . THR A 1 98 ? -11.350 11.086 -3.844 1.00 95.56 98 THR A C 1
ATOM 748 O O . THR A 1 98 ? -11.034 10.089 -3.206 1.00 95.56 98 THR A O 1
ATOM 751 N N . GLY A 1 99 ? -12.093 12.056 -3.302 1.00 96.25 99 GLY A N 1
ATOM 752 C CA . GLY A 1 99 ? -12.705 11.885 -1.981 1.00 96.25 99 GLY A CA 1
ATOM 753 C C . GLY A 1 99 ? -13.813 10.831 -2.019 1.00 96.25 99 GLY A C 1
ATOM 754 O O . GLY A 1 99 ? -14.612 10.827 -2.956 1.00 96.25 99 GLY A O 1
ATOM 755 N N . GLN A 1 100 ? -13.862 9.962 -1.011 1.00 97.56 100 GLN A N 1
ATOM 756 C CA . GLN A 1 100 ? -14.737 8.789 -0.979 1.00 97.56 100 GLN A CA 1
ATOM 757 C C . GLN A 1 100 ? -15.406 8.581 0.379 1.00 97.56 100 GLN A C 1
ATOM 759 O O . GLN A 1 100 ? -15.026 9.183 1.387 1.00 97.56 100 GLN A O 1
ATOM 764 N N . THR A 1 101 ? -16.424 7.718 0.387 1.00 97.62 101 THR A N 1
ATOM 765 C CA . THR A 1 101 ? -17.031 7.180 1.607 1.00 97.62 101 THR A CA 1
ATOM 766 C C . THR A 1 101 ? -16.866 5.665 1.621 1.00 97.62 101 THR A C 1
ATOM 768 O O . THR A 1 101 ? -17.281 5.008 0.674 1.00 97.62 101 THR A O 1
ATOM 771 N N . LEU A 1 102 ? -16.302 5.117 2.698 1.00 97.69 102 LEU A N 1
ATOM 772 C CA . LEU A 1 102 ? -16.087 3.681 2.906 1.00 97.69 102 LEU A CA 1
ATOM 773 C C . LEU A 1 102 ? -16.369 3.347 4.371 1.00 97.69 102 LEU A C 1
ATOM 775 O O . LEU A 1 102 ? -15.966 4.114 5.239 1.00 97.69 102 LEU A O 1
ATOM 779 N N . GLY A 1 103 ? -17.071 2.248 4.669 1.00 96.06 103 GLY A N 1
ATOM 780 C CA . GLY A 1 103 ? -17.291 1.789 6.053 1.00 96.06 103 GLY A CA 1
ATOM 781 C C . GLY A 1 103 ? -17.834 2.864 7.013 1.00 96.06 103 GLY A C 1
ATOM 782 O O . GLY A 1 103 ? -17.463 2.900 8.185 1.00 96.06 103 GLY A O 1
ATOM 783 N N . GLY A 1 104 ? -18.642 3.805 6.503 1.00 96.50 104 GLY A N 1
ATOM 784 C CA . GLY A 1 104 ? -19.193 4.941 7.255 1.00 96.50 104 GLY A CA 1
ATOM 785 C C . GLY A 1 104 ? -18.276 6.165 7.425 1.00 96.50 104 GLY A C 1
ATOM 786 O O . GLY A 1 104 ? -18.744 7.194 7.916 1.00 96.50 104 GLY A O 1
ATOM 787 N N . LEU A 1 105 ? -17.012 6.101 7.000 1.00 98.38 105 LEU A N 1
ATOM 788 C CA . LEU A 1 105 ? -16.071 7.223 6.993 1.00 98.38 105 LEU A CA 1
ATOM 789 C C . LEU A 1 105 ? -16.102 7.943 5.645 1.00 98.38 105 LEU A C 1
ATOM 791 O O . LEU A 1 105 ? -15.998 7.294 4.611 1.00 98.38 105 LEU A O 1
ATOM 795 N N . THR A 1 106 ? -16.140 9.276 5.653 1.00 98.12 106 THR A N 1
ATOM 796 C CA . THR A 1 106 ? -15.832 10.096 4.471 1.00 98.12 106 THR A CA 1
ATOM 797 C C . THR A 1 106 ? -14.430 10.676 4.604 1.00 98.12 106 THR A C 1
ATOM 799 O O . THR A 1 106 ? -14.125 11.290 5.626 1.00 98.12 106 THR A O 1
ATOM 802 N N . PHE A 1 107 ? -13.600 10.517 3.577 1.00 98.06 107 PHE A N 1
ATOM 803 C CA . PHE A 1 107 ? -12.204 10.948 3.570 1.00 98.06 107 PHE A CA 1
ATOM 804 C C . PHE A 1 107 ? -11.819 11.574 2.220 1.00 98.06 107 PHE A C 1
ATOM 806 O O . PHE A 1 107 ? -12.460 11.338 1.194 1.00 98.06 107 PHE A O 1
ATOM 813 N N . GLY A 1 108 ? -10.816 12.453 2.245 1.00 97.38 108 GLY A N 1
ATOM 814 C CA . GLY A 1 108 ? -10.262 13.092 1.052 1.00 97.38 108 GLY A CA 1
ATOM 815 C C . GLY A 1 108 ? -9.210 12.220 0.369 1.00 97.38 108 GLY A C 1
ATOM 816 O O . GLY A 1 108 ? -8.708 11.270 0.953 1.00 97.38 108 GLY A O 1
ATOM 817 N N . LYS A 1 109 ? -8.838 12.590 -0.858 1.00 95.56 109 LYS A N 1
ATOM 818 C CA . LYS A 1 109 ? -7.770 11.934 -1.641 1.00 95.56 109 LYS A CA 1
ATOM 819 C C . LYS A 1 109 ? -6.359 12.081 -1.029 1.00 95.56 109 LYS A C 1
ATOM 821 O O . LYS A 1 109 ? -5.379 11.482 -1.444 1.00 95.56 109 LYS A O 1
ATOM 826 N N . ASP A 1 110 ? -6.237 13.002 -0.088 1.00 97.31 110 ASP A N 1
ATOM 827 C CA . ASP A 1 110 ? -5.043 13.331 0.680 1.00 97.31 110 ASP A CA 1
ATOM 828 C C . ASP A 1 110 ? -5.042 12.677 2.068 1.00 97.31 110 ASP A C 1
ATOM 830 O O . ASP A 1 110 ? -4.133 12.914 2.853 1.00 97.31 110 ASP A O 1
ATOM 834 N N . ALA A 1 111 ? -6.048 11.861 2.384 1.00 98.31 111 ALA A N 1
ATOM 835 C CA . ALA A 1 111 ? -6.178 11.170 3.657 1.00 98.31 111 ALA A CA 1
ATOM 836 C C . ALA A 1 111 ? -5.958 9.661 3.499 1.00 98.31 111 ALA A C 1
ATOM 838 O O . ALA A 1 111 ? -6.182 9.095 2.432 1.00 98.31 111 ALA A O 1
ATOM 839 N N . LEU A 1 112 ? -5.590 9.005 4.600 1.00 98.56 112 LEU A N 1
ATOM 840 C CA . LEU A 1 112 ? -5.574 7.546 4.687 1.00 98.56 112 LEU A CA 1
ATOM 841 C C . LEU A 1 112 ? -6.756 7.071 5.525 1.00 98.56 112 LEU A C 1
ATOM 843 O O . LEU A 1 112 ? -6.940 7.520 6.660 1.00 98.56 112 LEU A O 1
ATOM 847 N N . ALA A 1 113 ? -7.536 6.145 4.981 1.00 98.38 113 ALA A N 1
ATOM 848 C CA . ALA A 1 113 ? -8.574 5.425 5.704 1.00 98.38 113 ALA A CA 1
ATOM 849 C C . ALA A 1 113 ? -8.039 4.060 6.143 1.00 98.38 113 ALA A C 1
ATOM 851 O O . ALA A 1 113 ? -7.459 3.346 5.333 1.00 98.38 113 ALA A O 1
ATOM 852 N N . GLU A 1 114 ? -8.264 3.681 7.398 1.00 97.88 114 GLU A N 1
ATOM 853 C CA . GLU A 1 114 ? -8.100 2.307 7.872 1.00 97.88 114 GLU A CA 1
ATOM 854 C C . GLU A 1 114 ? -9.463 1.622 7.837 1.00 97.88 114 GLU A C 1
ATOM 856 O O . GLU A 1 114 ? -10.381 2.019 8.553 1.00 97.88 114 GLU A O 1
ATOM 861 N N . TYR A 1 115 ? -9.603 0.603 6.997 1.00 97.25 115 TYR A N 1
ATOM 862 C CA . TYR A 1 115 ? -10.835 -0.144 6.792 1.00 97.25 115 TYR A CA 1
ATOM 863 C C . TYR A 1 115 ? -10.709 -1.576 7.301 1.00 97.25 115 TYR A C 1
ATOM 865 O O . TYR A 1 115 ? -9.766 -2.297 6.972 1.00 97.25 115 TYR A O 1
ATOM 873 N N . ASN A 1 116 ? -11.699 -2.012 8.075 1.00 94.81 116 ASN A N 1
ATOM 874 C CA . ASN A 1 116 ? -11.845 -3.396 8.493 1.00 94.81 116 ASN A CA 1
ATOM 875 C C . ASN A 1 116 ? -12.951 -4.075 7.658 1.00 94.81 116 ASN A C 1
ATOM 877 O O . ASN A 1 116 ? -14.135 -3.837 7.923 1.00 94.81 116 ASN A O 1
ATOM 881 N N . PRO A 1 117 ? -12.596 -4.963 6.709 1.00 92.38 117 PRO A N 1
ATOM 882 C CA . PRO A 1 117 ? -13.566 -5.645 5.849 1.00 92.38 117 PRO A CA 1
ATOM 883 C C . PRO A 1 117 ? -14.450 -6.649 6.602 1.00 92.38 117 PRO A C 1
ATOM 885 O O . PRO A 1 117 ? -15.507 -7.030 6.110 1.00 92.38 117 PRO A O 1
ATOM 888 N N . THR A 1 118 ? -14.054 -7.083 7.803 1.00 91.31 118 THR A N 1
ATOM 889 C CA . THR A 1 118 ? -14.857 -8.008 8.621 1.00 91.31 118 THR A CA 1
ATOM 890 C C . THR A 1 118 ? -16.002 -7.286 9.323 1.00 91.31 118 THR A C 1
ATOM 892 O O . THR A 1 118 ? -17.100 -7.829 9.440 1.00 91.31 118 THR A O 1
ATOM 895 N N . THR A 1 119 ? -15.755 -6.071 9.815 1.00 92.81 119 THR A N 1
ATOM 896 C CA . THR A 1 119 ? -16.769 -5.279 10.528 1.00 92.81 119 THR A CA 1
ATOM 897 C C . THR A 1 119 ? -17.482 -4.268 9.638 1.00 92.81 119 THR A C 1
ATOM 899 O O . THR A 1 119 ? -18.453 -3.672 10.094 1.00 92.81 119 THR A O 1
ATOM 902 N N . ASP A 1 120 ? -16.992 -4.060 8.414 1.00 94.12 120 ASP A N 1
ATOM 903 C CA . ASP A 1 120 ? -17.413 -2.994 7.501 1.00 94.12 120 ASP A CA 1
ATOM 904 C C . ASP A 1 120 ? -17.357 -1.602 8.158 1.00 94.12 120 ASP A C 1
ATOM 906 O O . ASP A 1 120 ? -18.273 -0.785 8.073 1.00 94.12 120 ASP A O 1
ATOM 910 N N . LEU A 1 121 ? -16.267 -1.350 8.887 1.00 95.69 121 LEU A N 1
ATOM 911 C CA . LEU A 1 121 ? -16.032 -0.080 9.571 1.00 95.69 121 LEU A CA 1
ATOM 912 C C . LEU A 1 121 ? -14.718 0.513 9.097 1.00 95.69 121 LEU A C 1
ATOM 914 O O . LEU A 1 121 ? -13.713 -0.194 9.023 1.00 95.69 121 LEU A O 1
ATOM 918 N N . ALA A 1 122 ? -14.733 1.813 8.822 1.00 97.62 122 ALA A N 1
ATOM 919 C CA . ALA A 1 122 ? -13.535 2.580 8.534 1.00 97.62 122 ALA A CA 1
ATOM 920 C C . ALA A 1 122 ? -13.303 3.672 9.582 1.00 97.62 122 ALA A C 1
ATOM 922 O O . ALA A 1 122 ? -14.243 4.285 10.098 1.00 97.62 122 ALA A O 1
ATOM 923 N N . THR A 1 123 ? -12.035 3.954 9.853 1.00 97.69 123 THR A N 1
ATOM 924 C CA . THR A 1 123 ? -11.578 5.066 10.688 1.00 97.69 123 THR A CA 1
ATOM 925 C C . THR A 1 123 ? -10.509 5.871 9.965 1.00 97.69 123 THR A C 1
ATOM 927 O O . THR A 1 123 ? -9.794 5.355 9.110 1.00 97.69 123 THR A O 1
ATOM 930 N N . LEU A 1 124 ? -10.413 7.164 10.276 1.00 98.00 124 LEU A N 1
ATOM 931 C CA . LEU A 1 124 ? -9.376 8.019 9.706 1.00 98.00 124 LEU A CA 1
ATOM 932 C C . LEU A 1 124 ? -8.020 7.628 10.303 1.00 98.00 124 LEU A C 1
ATOM 934 O O . LEU A 1 124 ? -7.845 7.725 11.517 1.00 98.00 124 LEU A O 1
ATOM 938 N N . PHE A 1 125 ? -7.090 7.194 9.454 1.00 98.12 125 PHE A N 1
ATOM 939 C CA . PHE A 1 125 ? -5.737 6.805 9.851 1.00 98.12 125 PHE A CA 1
ATOM 940 C C . PHE A 1 125 ? -4.769 7.991 9.784 1.00 98.12 125 PHE A C 1
ATOM 942 O O . PHE A 1 125 ? -4.012 8.234 10.721 1.00 98.12 125 PHE A O 1
ATOM 949 N N . LEU A 1 126 ? -4.846 8.775 8.704 1.00 98.31 126 LEU A N 1
ATOM 950 C CA . LEU A 1 126 ? -4.107 10.026 8.537 1.00 98.31 126 LEU A CA 1
ATOM 951 C C . LEU A 1 126 ? -5.043 11.103 7.994 1.00 98.31 126 LEU A C 1
ATOM 953 O O . LEU A 1 126 ? -5.688 10.903 6.964 1.00 98.31 126 LEU A O 1
ATOM 957 N N . ASP A 1 127 ? -5.102 12.245 8.676 1.00 97.56 127 ASP A N 1
ATOM 958 C CA . ASP A 1 127 ? -5.856 13.408 8.213 1.00 97.56 127 ASP A CA 1
ATOM 959 C C . ASP A 1 127 ? -5.066 14.160 7.134 1.00 97.56 127 ASP A C 1
ATOM 961 O O . ASP A 1 127 ? -3.988 14.699 7.393 1.00 97.56 127 ASP A O 1
ATOM 965 N N . GLY A 1 128 ? -5.633 14.235 5.929 1.00 96.38 128 GLY A N 1
ATOM 966 C CA . GLY A 1 128 ? -5.025 14.935 4.799 1.00 96.38 128 GLY A CA 1
ATOM 967 C C . GLY A 1 128 ? -4.846 16.437 5.000 1.00 96.38 128 GLY A C 1
ATOM 968 O O . GLY A 1 128 ? -4.000 17.037 4.342 1.00 96.38 128 GLY A O 1
ATOM 969 N N . SER A 1 129 ? -5.547 17.050 5.962 1.00 96.56 129 SER A N 1
ATOM 970 C CA . SER A 1 129 ? -5.333 18.459 6.317 1.00 96.56 129 SER A CA 1
ATOM 971 C C . SER A 1 129 ? -3.946 18.748 6.906 1.00 96.56 129 SER A C 1
ATOM 973 O O . SER A 1 129 ? -3.540 19.911 6.964 1.00 96.56 129 SER A O 1
ATOM 975 N N . LEU A 1 130 ? -3.203 17.707 7.304 1.00 97.44 130 LEU A N 1
ATOM 976 C CA . LEU A 1 130 ? -1.802 17.815 7.711 1.00 97.44 130 LEU A CA 1
ATOM 977 C C . LEU A 1 130 ? -0.863 18.051 6.519 1.00 97.44 130 LEU A C 1
ATOM 979 O O . LEU A 1 130 ? 0.230 18.592 6.703 1.00 97.44 130 LEU A O 1
ATOM 983 N N . LEU A 1 131 ? -1.275 17.671 5.305 1.00 98.12 131 LEU A N 1
ATOM 984 C CA . LEU A 1 131 ? -0.499 17.902 4.096 1.00 98.12 131 LEU A CA 1
ATOM 985 C C . LEU A 1 131 ? -0.786 19.295 3.533 1.00 98.12 131 LEU A C 1
ATOM 987 O O . LEU A 1 131 ? -1.926 19.732 3.384 1.00 98.12 131 LEU A O 1
ATOM 991 N N . THR A 1 132 ? 0.276 19.990 3.138 1.00 97.88 132 THR A N 1
ATOM 992 C CA . THR A 1 132 ? 0.179 21.261 2.406 1.00 97.88 132 THR A CA 1
ATOM 993 C C . THR A 1 132 ? 0.971 21.178 1.108 1.00 97.88 132 THR A C 1
ATOM 995 O O . THR A 1 132 ? 1.931 20.423 1.023 1.00 97.88 132 THR A O 1
ATOM 998 N N . GLY A 1 133 ? 0.575 21.920 0.071 1.00 95.12 133 GLY A N 1
ATOM 999 C CA . GLY A 1 133 ? 1.246 21.881 -1.233 1.00 95.12 133 GLY A CA 1
ATOM 1000 C C . GLY A 1 133 ? 0.269 21.916 -2.403 1.00 95.12 133 GLY A C 1
ATOM 1001 O O . GLY A 1 133 ? -0.901 22.261 -2.240 1.00 95.12 133 GLY A O 1
ATOM 1002 N N . THR A 1 134 ? 0.758 21.589 -3.600 1.00 90.06 134 THR A N 1
ATOM 1003 C CA . THR A 1 134 ? -0.033 21.637 -4.844 1.00 90.06 134 THR A CA 1
ATOM 1004 C C . THR A 1 134 ? -0.458 20.261 -5.356 1.00 90.06 134 THR A C 1
ATOM 1006 O O . THR A 1 134 ? -1.271 20.198 -6.276 1.00 90.06 134 THR A O 1
ATOM 1009 N N . GLY A 1 135 ? 0.039 19.172 -4.761 1.00 91.00 135 GLY A N 1
ATOM 1010 C CA . GLY A 1 135 ? -0.292 17.803 -5.162 1.00 91.00 135 GLY A CA 1
ATOM 1011 C C . GLY A 1 135 ? -0.350 16.829 -3.993 1.00 91.00 135 GLY A C 1
ATOM 1012 O O . GLY A 1 135 ? 0.240 15.770 -4.070 1.00 91.00 135 GLY A O 1
ATOM 1013 N N . THR A 1 136 ? -1.087 17.168 -2.934 1.00 96.88 136 THR A N 1
ATOM 1014 C CA . THR A 1 136 ? -1.195 16.386 -1.683 1.00 96.88 136 THR A CA 1
ATOM 1015 C C . THR A 1 136 ? -1.919 15.037 -1.806 1.00 96.88 136 THR A C 1
ATOM 1017 O O . THR A 1 136 ? -2.218 14.423 -0.792 1.00 96.88 136 THR A O 1
ATOM 1020 N N . ASN A 1 137 ? -2.267 14.591 -3.019 1.00 97.31 137 ASN A N 1
ATOM 1021 C CA . ASN A 1 137 ? -2.914 13.291 -3.210 1.00 97.31 137 ASN A CA 1
ATOM 1022 C C . ASN A 1 137 ? -1.946 12.193 -2.779 1.00 97.31 137 ASN A C 1
ATOM 1024 O O . ASN A 1 137 ? -0.894 12.098 -3.400 1.00 97.31 137 ASN A O 1
ATOM 1028 N N . ILE A 1 138 ? -2.287 11.404 -1.761 1.00 98.12 138 ILE A N 1
ATOM 1029 C CA . ILE A 1 138 ? -1.441 10.281 -1.355 1.00 98.12 138 ILE A CA 1
ATOM 1030 C C . ILE A 1 138 ? -1.671 9.160 -2.357 1.00 98.12 138 ILE A C 1
ATOM 1032 O O . ILE A 1 138 ? -2.791 8.660 -2.477 1.00 98.12 138 ILE A O 1
ATOM 1036 N N . ASP A 1 139 ? -0.612 8.795 -3.061 1.00 96.50 139 ASP A N 1
ATOM 1037 C CA . ASP A 1 139 ? -0.588 7.776 -4.107 1.00 96.50 139 ASP A CA 1
ATOM 1038 C C . ASP A 1 139 ? 0.499 6.718 -3.872 1.00 96.50 139 ASP A C 1
ATOM 1040 O O . ASP A 1 139 ? 0.834 5.936 -4.741 1.00 96.50 139 ASP A O 1
ATOM 1044 N N . SER A 1 140 ? 1.069 6.662 -2.672 1.00 98.06 140 SER A N 1
ATOM 1045 C CA . SER A 1 140 ? 1.902 5.543 -2.248 1.00 98.06 140 SER A CA 1
ATOM 1046 C C . SER A 1 140 ? 1.928 5.501 -0.731 1.00 98.06 140 SER A C 1
ATOM 1048 O O . SER A 1 140 ? 2.061 6.546 -0.089 1.00 98.06 140 SER A O 1
ATOM 1050 N N . VAL A 1 141 ? 1.762 4.316 -0.138 1.00 98.69 141 VAL A N 1
ATOM 1051 C CA . VAL A 1 141 ? 1.774 4.159 1.318 1.00 98.69 141 VAL A CA 1
ATOM 1052 C C . VAL A 1 141 ? 2.275 2.784 1.736 1.00 98.69 141 VAL A C 1
ATOM 1054 O O . VAL A 1 141 ? 1.886 1.768 1.175 1.00 98.69 141 VAL A O 1
ATOM 1057 N N . HIS A 1 142 ? 3.072 2.748 2.795 1.00 98.62 142 HIS A N 1
ATOM 1058 C CA . HIS A 1 142 ? 3.406 1.535 3.520 1.00 98.62 142 HIS A CA 1
ATOM 1059 C C . HIS A 1 142 ? 3.508 1.831 5.018 1.00 98.62 142 HIS A C 1
ATOM 1061 O O . HIS A 1 142 ? 4.163 2.790 5.427 1.00 98.62 142 HIS A O 1
ATOM 1067 N N . ILE A 1 143 ? 2.860 1.011 5.846 1.00 97.88 143 ILE A N 1
ATOM 1068 C CA . ILE A 1 143 ? 2.922 1.148 7.305 1.00 97.88 143 ILE A CA 1
ATOM 1069 C C . ILE A 1 143 ? 3.995 0.219 7.853 1.00 97.88 143 ILE A C 1
ATOM 1071 O O . ILE A 1 143 ? 3.910 -0.995 7.681 1.00 97.88 143 ILE A O 1
ATOM 1075 N N . LEU A 1 144 ? 4.984 0.798 8.531 1.00 96.38 144 LEU A N 1
ATOM 1076 C CA . LEU A 1 144 ? 6.044 0.047 9.195 1.00 96.38 144 LEU A CA 1
ATOM 1077 C C . LEU A 1 144 ? 5.542 -0.558 10.511 1.00 96.38 144 LEU A C 1
ATOM 1079 O O . LEU A 1 144 ? 4.665 0.003 11.167 1.00 96.38 144 LEU A O 1
ATOM 1083 N N . ASP A 1 145 ? 6.194 -1.624 10.980 1.00 92.62 145 ASP A N 1
ATOM 1084 C CA . ASP A 1 145 ? 5.913 -2.253 12.285 1.00 92.62 145 ASP A CA 1
ATOM 1085 C C . ASP A 1 145 ? 6.024 -1.278 13.475 1.00 92.62 145 ASP A C 1
ATOM 1087 O O . ASP A 1 145 ? 5.439 -1.495 14.537 1.00 92.62 145 ASP A O 1
ATOM 1091 N N . SER A 1 146 ? 6.785 -0.189 13.315 1.00 94.12 146 SER A N 1
ATOM 1092 C CA . SER A 1 146 ? 6.901 0.888 14.305 1.00 94.12 146 SER A CA 1
ATOM 1093 C C . SER A 1 146 ? 5.649 1.769 14.406 1.00 94.12 146 SER A C 1
ATOM 1095 O O . SER A 1 146 ? 5.546 2.560 15.344 1.00 94.12 146 SER A O 1
ATOM 1097 N N . GLY A 1 147 ? 4.725 1.664 13.448 1.00 94.88 147 GLY A N 1
ATOM 1098 C CA . GLY A 1 147 ? 3.599 2.576 13.249 1.00 94.88 147 GLY A CA 1
ATOM 1099 C C . GLY A 1 147 ? 3.954 3.845 12.465 1.00 94.88 147 GLY A C 1
ATOM 1100 O O . GLY A 1 147 ? 3.082 4.689 12.260 1.00 94.88 147 GLY A O 1
ATOM 1101 N N . ASN A 1 148 ? 5.209 4.000 12.027 1.00 97.94 148 ASN A N 1
ATOM 1102 C CA . ASN A 1 148 ? 5.586 5.071 11.106 1.00 97.94 148 ASN A CA 1
ATOM 1103 C C . ASN A 1 148 ? 5.007 4.804 9.710 1.00 97.94 148 ASN A C 1
ATOM 1105 O O . ASN A 1 148 ? 4.790 3.657 9.312 1.00 97.94 148 ASN A O 1
ATOM 1109 N N . ILE A 1 149 ? 4.785 5.881 8.964 1.00 98.69 149 ILE A N 1
ATOM 1110 C CA . ILE A 1 149 ? 4.142 5.854 7.654 1.00 98.69 149 ILE A CA 1
ATOM 1111 C C . ILE A 1 149 ? 5.182 6.207 6.599 1.00 98.69 149 ILE A C 1
ATOM 1113 O O . ILE A 1 149 ? 5.712 7.316 6.604 1.00 98.69 149 ILE A O 1
ATOM 1117 N N . ILE A 1 150 ? 5.454 5.281 5.688 1.00 98.75 150 ILE A N 1
ATOM 1118 C CA . ILE A 1 150 ? 6.165 5.577 4.448 1.00 98.75 150 ILE A CA 1
ATOM 1119 C C . ILE A 1 150 ? 5.130 6.024 3.429 1.00 98.75 150 ILE A C 1
ATOM 1121 O O . ILE A 1 150 ? 4.152 5.308 3.229 1.00 98.75 150 ILE A O 1
ATOM 1125 N N . LEU A 1 151 ? 5.306 7.187 2.806 1.00 98.69 151 LEU A N 1
ATOM 1126 C CA . LEU A 1 151 ? 4.375 7.658 1.779 1.00 98.69 151 LEU A CA 1
ATOM 1127 C C . LEU A 1 151 ? 5.037 8.524 0.705 1.00 98.69 151 LEU A C 1
ATOM 1129 O O . LEU A 1 151 ? 6.107 9.096 0.932 1.00 98.69 151 LEU A O 1
ATOM 1133 N N . SER A 1 152 ? 4.350 8.638 -0.433 1.00 98.19 152 SER A N 1
ATOM 1134 C CA . SER A 1 152 ? 4.562 9.677 -1.449 1.00 98.19 152 SER A CA 1
ATOM 1135 C C . SER A 1 152 ? 3.253 10.402 -1.763 1.00 98.19 152 SER A C 1
ATOM 1137 O O . SER A 1 152 ? 2.191 10.065 -1.228 1.00 98.19 152 SER A O 1
ATOM 1139 N N . THR A 1 153 ? 3.350 11.433 -2.598 1.00 98.06 153 THR A N 1
ATOM 1140 C CA . THR A 1 153 ? 2.190 12.155 -3.113 1.00 98.06 153 THR A CA 1
ATOM 1141 C C . THR A 1 153 ? 2.363 12.519 -4.584 1.00 98.06 153 THR A C 1
ATOM 1143 O O . THR A 1 153 ? 3.459 12.907 -4.977 1.00 98.06 153 THR A O 1
ATOM 1146 N N . ALA A 1 154 ? 1.261 12.608 -5.336 1.00 96.19 154 ALA A N 1
ATOM 1147 C CA . ALA A 1 154 ? 1.231 12.892 -6.785 1.00 96.19 154 ALA A CA 1
ATOM 1148 C C . ALA A 1 154 ? 1.866 14.229 -7.227 1.00 96.19 154 ALA A C 1
ATOM 1150 O O . ALA A 1 154 ? 1.923 14.580 -8.411 1.00 96.19 154 ALA A O 1
ATOM 1151 N N . GLY A 1 155 ? 2.265 15.069 -6.278 1.00 95.81 155 GLY A N 1
ATOM 1152 C CA . GLY A 1 155 ? 2.980 16.308 -6.521 1.00 95.81 155 GLY A CA 1
AT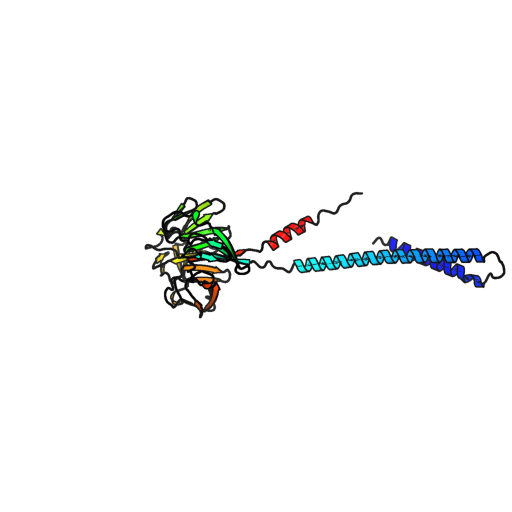OM 1153 C C . GLY A 1 155 ? 3.823 16.711 -5.321 1.00 95.81 155 GLY A C 1
ATOM 1154 O O . GLY A 1 155 ? 4.002 15.960 -4.372 1.00 95.81 155 GLY A O 1
ATOM 1155 N N . ALA A 1 156 ? 4.350 17.933 -5.358 1.00 96.38 156 ALA A N 1
ATOM 1156 C CA . ALA A 1 156 ? 5.102 18.462 -4.228 1.00 96.38 156 ALA A CA 1
ATOM 1157 C C . ALA A 1 156 ? 4.179 18.729 -3.029 1.00 96.38 156 ALA A C 1
ATOM 1159 O O . ALA A 1 156 ? 3.121 19.366 -3.174 1.00 96.38 156 ALA A O 1
ATOM 1160 N N . ALA A 1 157 ? 4.624 18.297 -1.852 1.00 98.06 157 ALA A N 1
ATOM 1161 C CA . ALA A 1 157 ? 3.901 18.443 -0.599 1.00 98.06 157 ALA A CA 1
ATOM 1162 C C . ALA A 1 157 ? 4.845 18.714 0.584 1.00 98.06 157 ALA A C 1
ATOM 1164 O O . ALA A 1 157 ? 6.071 18.625 0.482 1.00 98.06 157 ALA A O 1
ATOM 1165 N N . THR A 1 158 ? 4.251 19.077 1.716 1.00 98.56 158 THR A N 1
ATOM 1166 C CA . THR A 1 158 ? 4.911 19.224 3.009 1.00 98.56 158 THR A CA 1
ATOM 1167 C C . THR A 1 158 ? 4.086 18.505 4.068 1.00 98.56 158 THR A C 1
ATOM 1169 O O . THR A 1 158 ? 2.886 18.758 4.174 1.00 98.56 158 THR A O 1
ATOM 1172 N N . LEU A 1 159 ? 4.741 17.663 4.870 1.00 98.69 159 LEU A N 1
ATOM 1173 C CA . LEU A 1 159 ? 4.165 16.939 6.009 1.00 98.69 159 LEU A CA 1
ATOM 1174 C C . LEU A 1 159 ? 5.212 16.856 7.122 1.00 98.69 159 LEU A C 1
ATOM 1176 O O . LEU A 1 159 ? 6.391 16.652 6.829 1.00 98.69 159 LEU A O 1
ATOM 1180 N N . GLY A 1 160 ? 4.818 17.019 8.389 1.00 98.12 160 GLY A N 1
ATOM 1181 C CA . GLY A 1 160 ? 5.733 16.864 9.532 1.00 98.12 160 GLY A CA 1
ATOM 1182 C C . GLY A 1 160 ? 6.989 17.747 9.447 1.00 98.12 160 GLY A C 1
ATOM 1183 O O . GLY A 1 160 ? 8.081 17.328 9.830 1.00 98.12 160 GLY A O 1
ATOM 1184 N N . GLY A 1 161 ? 6.860 18.940 8.855 1.00 97.88 161 GLY A N 1
ATOM 1185 C CA . GLY A 1 161 ? 7.950 19.908 8.679 1.00 97.88 161 GLY A CA 1
ATOM 1186 C C . GLY A 1 161 ? 8.922 19.648 7.518 1.00 97.88 161 GLY A C 1
ATOM 1187 O O . GLY A 1 161 ? 9.816 20.468 7.311 1.00 97.88 161 GLY A O 1
ATOM 1188 N N . LEU A 1 162 ? 8.757 18.571 6.744 1.00 98.62 162 LEU A N 1
ATOM 1189 C CA . LEU A 1 162 ? 9.587 18.264 5.574 1.00 98.62 162 LEU A CA 1
ATOM 1190 C C . LEU A 1 162 ? 8.824 18.557 4.282 1.00 98.62 162 LEU A C 1
ATOM 1192 O O . LEU A 1 162 ? 7.707 18.076 4.116 1.00 98.62 162 LEU A O 1
ATOM 1196 N N . SER A 1 163 ? 9.438 19.301 3.361 1.00 98.25 163 SER A N 1
ATOM 1197 C CA . SER A 1 163 ? 8.961 19.409 1.977 1.00 98.25 163 SER A CA 1
ATOM 1198 C C . SER A 1 163 ? 9.630 18.354 1.108 1.00 98.25 163 SER A C 1
ATOM 1200 O O . SER A 1 163 ? 10.842 18.172 1.207 1.00 98.25 163 SER A O 1
ATOM 1202 N N . PHE A 1 164 ? 8.853 17.715 0.243 1.00 97.88 164 PHE A N 1
ATOM 1203 C CA . PHE A 1 164 ? 9.298 16.626 -0.620 1.00 97.88 164 PHE A CA 1
ATOM 1204 C C . PHE A 1 164 ? 8.607 16.697 -1.989 1.00 97.88 164 PHE A C 1
ATOM 1206 O O . PHE A 1 164 ? 7.577 17.362 -2.160 1.00 97.88 164 PHE A O 1
ATOM 1213 N N . GLY A 1 165 ? 9.236 16.084 -2.986 1.00 96.75 165 GLY A N 1
ATOM 1214 C CA . GLY A 1 165 ? 8.720 15.929 -4.337 1.00 96.75 165 GLY A CA 1
ATOM 1215 C C . GLY A 1 165 ? 7.957 14.620 -4.519 1.00 96.75 165 GLY A C 1
ATOM 1216 O O . GLY A 1 165 ? 8.018 13.712 -3.700 1.00 96.75 165 GLY A O 1
ATOM 1217 N N . LYS A 1 166 ? 7.274 14.514 -5.655 1.00 96.06 166 LYS A N 1
ATOM 1218 C CA . LYS A 1 166 ? 6.484 13.336 -6.053 1.00 96.06 166 LYS A CA 1
ATOM 1219 C C . LYS A 1 166 ? 7.311 12.070 -6.331 1.00 96.06 166 LYS A C 1
ATOM 1221 O O . LYS A 1 166 ? 6.821 10.960 -6.446 1.00 96.06 166 LYS A O 1
ATOM 1226 N N . ASN A 1 167 ? 8.613 12.254 -6.497 1.00 96.19 167 ASN A N 1
ATOM 1227 C CA . ASN A 1 167 ? 9.586 11.191 -6.691 1.00 96.19 167 ASN A CA 1
ATOM 1228 C C . ASN A 1 167 ? 10.200 10.703 -5.371 1.00 96.19 167 ASN A C 1
ATOM 1230 O O . ASN A 1 167 ? 10.975 9.751 -5.395 1.00 96.19 167 ASN A O 1
ATOM 1234 N N . ASP A 1 168 ? 9.897 11.355 -4.249 1.00 97.62 168 ASP A N 1
ATOM 1235 C CA . ASP A 1 168 ? 10.469 11.031 -2.947 1.00 97.62 168 ASP A CA 1
ATOM 1236 C C . ASP A 1 168 ? 9.565 10.067 -2.172 1.00 97.62 168 ASP A C 1
ATOM 1238 O O . ASP A 1 168 ? 8.341 10.086 -2.315 1.00 97.62 168 ASP A O 1
ATOM 1242 N N . LEU A 1 169 ? 10.166 9.272 -1.284 1.00 98.50 169 LEU A N 1
ATOM 1243 C CA . LEU A 1 169 ? 9.442 8.648 -0.175 1.00 98.50 169 LEU A CA 1
ATOM 1244 C C . LEU A 1 169 ? 9.869 9.321 1.119 1.00 98.50 169 LEU A C 1
ATOM 1246 O O . LEU A 1 169 ? 11.066 9.467 1.393 1.00 98.50 169 LEU A O 1
ATOM 1250 N N . ILE A 1 170 ? 8.897 9.678 1.946 1.00 98.69 170 ILE A N 1
ATOM 1251 C CA . ILE A 1 170 ? 9.152 10.168 3.299 1.00 98.69 170 ILE A CA 1
ATOM 1252 C C . ILE A 1 170 ? 8.734 9.128 4.326 1.00 98.69 170 ILE A C 1
ATOM 1254 O O . ILE A 1 170 ? 7.799 8.370 4.100 1.00 98.69 170 ILE A O 1
ATOM 1258 N N . GLU A 1 171 ? 9.410 9.128 5.468 1.00 98.75 171 GLU A N 1
ATOM 1259 C CA . GLU A 1 171 ? 8.976 8.443 6.679 1.00 98.75 171 GLU A CA 1
ATOM 1260 C C . GLU A 1 171 ? 8.389 9.478 7.635 1.00 98.75 171 GLU A C 1
ATOM 1262 O O . GLU A 1 171 ? 9.099 10.358 8.128 1.00 98.75 171 GLU A O 1
ATOM 1267 N N . TYR A 1 172 ? 7.089 9.383 7.883 1.00 98.81 172 TYR A N 1
ATOM 1268 C CA . TYR A 1 172 ? 6.356 10.230 8.810 1.00 98.81 172 TYR A CA 1
ATOM 1269 C C . TYR A 1 172 ? 6.097 9.494 10.123 1.00 98.81 172 TYR A C 1
ATOM 1271 O O . TYR A 1 172 ? 5.560 8.384 10.144 1.00 98.81 172 TYR A O 1
ATOM 1279 N N . ASN A 1 173 ? 6.448 10.138 11.234 1.00 98.44 173 ASN A N 1
ATOM 1280 C CA . ASN A 1 173 ? 6.110 9.673 12.570 1.00 98.44 173 ASN A CA 1
ATOM 1281 C C . ASN A 1 173 ? 4.885 10.448 13.091 1.00 98.44 173 ASN A C 1
ATOM 1283 O O . ASN A 1 173 ? 5.027 11.615 13.474 1.00 98.44 173 ASN A O 1
ATOM 1287 N N . PRO A 1 174 ? 3.701 9.812 13.181 1.00 97.19 174 PRO A N 1
ATOM 1288 C CA . PRO A 1 174 ? 2.482 10.481 13.638 1.00 97.19 174 PRO A CA 1
ATOM 1289 C C . PRO A 1 174 ? 2.492 10.814 15.139 1.00 97.19 174 PRO A C 1
ATOM 1291 O O . PRO A 1 174 ? 1.718 11.651 15.592 1.00 97.19 174 PRO A O 1
ATOM 1294 N N . THR A 1 175 ? 3.365 10.185 15.935 1.00 97.00 175 THR A N 1
ATOM 1295 C CA . THR A 1 175 ? 3.478 10.461 17.378 1.00 97.00 175 THR A CA 1
ATOM 1296 C C . THR A 1 175 ? 4.232 11.760 17.646 1.00 97.00 175 THR A C 1
ATOM 1298 O O . THR A 1 175 ? 3.891 12.495 18.572 1.00 97.00 175 THR A O 1
ATOM 1301 N N . THR A 1 176 ? 5.277 12.037 16.865 1.00 97.69 176 THR A N 1
ATOM 1302 C CA . THR A 1 176 ? 6.103 13.245 17.017 1.00 97.69 176 THR A CA 1
ATOM 1303 C C . THR A 1 176 ? 5.746 14.350 16.033 1.00 97.69 176 THR A C 1
ATOM 1305 O O . THR A 1 176 ? 6.257 15.456 16.188 1.00 97.69 176 THR A O 1
ATOM 1308 N N . ASP A 1 177 ? 4.878 14.064 15.061 1.00 97.56 177 ASP A N 1
ATOM 1309 C CA . ASP A 1 177 ? 4.526 14.948 13.948 1.00 97.56 177 ASP A CA 1
ATOM 1310 C C . ASP A 1 177 ? 5.766 15.443 13.183 1.00 97.56 177 ASP A C 1
ATOM 1312 O O . ASP A 1 177 ? 5.966 16.631 12.929 1.00 97.56 177 ASP A O 1
ATOM 1316 N N . THR A 1 178 ? 6.656 14.505 12.853 1.00 98.50 178 THR A N 1
ATOM 1317 C CA . THR A 1 178 ? 7.913 14.794 12.150 1.00 98.50 178 THR A CA 1
ATOM 1318 C C . THR A 1 178 ? 8.120 13.847 10.986 1.00 98.50 178 THR A C 1
ATOM 1320 O O . THR A 1 178 ? 7.926 12.641 11.141 1.00 98.50 178 THR A O 1
ATOM 1323 N N . SER A 1 179 ? 8.607 14.385 9.873 1.00 98.81 179 SER A N 1
ATOM 1324 C CA . SER A 1 179 ? 8.977 13.610 8.690 1.00 98.81 179 SER A CA 1
ATOM 1325 C C . SER A 1 179 ? 10.481 13.626 8.447 1.00 98.81 179 SER A C 1
ATOM 1327 O O . SER A 1 179 ? 11.154 14.638 8.657 1.00 98.81 179 SER A O 1
ATOM 1329 N N . THR A 1 180 ? 10.997 12.522 7.925 1.00 98.62 180 THR A N 1
ATOM 1330 C CA . THR A 1 180 ? 12.354 12.405 7.385 1.00 98.62 180 THR A CA 1
ATOM 1331 C C . THR A 1 180 ? 12.309 11.877 5.961 1.00 98.62 180 THR A C 1
ATOM 1333 O O . THR A 1 180 ? 11.406 11.126 5.604 1.00 98.62 180 THR A O 1
ATOM 1336 N N . LEU A 1 181 ? 13.283 12.261 5.135 1.00 98.06 181 LEU A N 1
ATOM 1337 C CA . LEU A 1 181 ? 13.413 11.705 3.792 1.00 98.06 181 LEU A CA 1
ATOM 1338 C C . LEU A 1 181 ? 13.872 10.248 3.911 1.00 98.06 181 LEU A C 1
ATOM 1340 O O . LEU A 1 181 ? 14.938 9.993 4.472 1.00 98.06 181 LEU A O 1
ATOM 1344 N N . TYR A 1 182 ? 13.059 9.316 3.419 1.00 98.25 182 TYR A N 1
ATOM 1345 C CA . TYR A 1 182 ? 13.374 7.888 3.418 1.00 98.25 182 TYR A CA 1
ATOM 1346 C C . TYR A 1 182 ? 14.116 7.499 2.138 1.00 98.25 182 TYR A C 1
ATOM 1348 O O . TYR A 1 182 ? 15.133 6.808 2.178 1.00 98.25 182 TYR A O 1
ATOM 1356 N N . PHE A 1 183 ? 13.636 8.002 1.001 1.00 97.69 183 PHE A N 1
ATOM 1357 C CA . PHE A 1 183 ? 14.258 7.828 -0.302 1.00 97.69 183 PHE A CA 1
ATOM 1358 C C . PHE A 1 183 ? 14.213 9.141 -1.082 1.00 97.69 183 PHE A C 1
ATOM 1360 O O . PHE A 1 183 ? 13.152 9.748 -1.221 1.00 97.69 183 PHE A O 1
ATOM 1367 N N . ASP A 1 184 ? 15.380 9.558 -1.574 1.00 95.44 184 ASP A N 1
ATOM 1368 C CA . ASP A 1 184 ? 15.546 10.733 -2.426 1.00 95.44 184 ASP A CA 1
ATOM 1369 C C . ASP A 1 184 ? 15.341 10.333 -3.890 1.00 95.44 184 ASP A C 1
ATOM 1371 O O . ASP A 1 184 ? 16.158 9.630 -4.495 1.00 95.44 184 ASP A O 1
ATOM 1375 N N . GLY A 1 185 ? 14.252 10.811 -4.481 1.00 93.75 185 GLY A N 1
ATOM 1376 C CA . GLY A 1 185 ? 13.889 10.508 -5.853 1.00 93.75 185 GLY A CA 1
ATOM 1377 C C . GLY A 1 185 ? 14.820 11.110 -6.897 1.00 93.75 185 GLY A C 1
ATOM 1378 O O . GLY A 1 185 ? 14.640 10.855 -8.088 1.00 93.75 185 GLY A O 1
ATOM 1379 N N . THR A 1 186 ? 15.797 11.937 -6.521 1.00 92.00 186 THR A N 1
ATOM 1380 C CA . THR A 1 186 ? 16.814 12.424 -7.465 1.00 92.00 186 THR A CA 1
ATOM 1381 C C . THR A 1 186 ? 17.752 11.313 -7.946 1.00 92.00 186 THR A C 1
ATOM 1383 O O . THR A 1 186 ? 18.452 11.499 -8.943 1.00 92.00 186 THR A O 1
ATOM 1386 N N . SER A 1 187 ? 17.720 10.138 -7.304 1.00 91.19 187 SER A N 1
ATOM 1387 C CA . SER A 1 187 ? 18.365 8.914 -7.789 1.00 91.19 187 SER A CA 1
ATOM 1388 C C . SER A 1 187 ? 17.770 8.386 -9.100 1.00 91.19 187 SER A C 1
ATOM 1390 O O . SER A 1 187 ? 18.450 7.652 -9.819 1.00 91.19 187 SER A O 1
ATOM 1392 N N . PHE A 1 188 ? 16.535 8.759 -9.453 1.00 92.25 188 PHE A N 1
ATOM 1393 C CA . PHE A 1 188 ? 15.983 8.429 -10.764 1.00 92.25 188 PHE A CA 1
ATOM 1394 C C . PHE A 1 188 ? 16.636 9.259 -11.870 1.00 92.25 188 PHE A C 1
ATOM 1396 O O . PHE A 1 188 ? 16.787 10.476 -11.756 1.00 92.25 188 PHE A O 1
ATOM 1403 N N . SER A 1 189 ? 16.905 8.642 -13.023 1.00 85.69 189 SER A N 1
ATOM 1404 C CA . SER A 1 189 ? 17.089 9.425 -14.248 1.00 85.69 189 SER A CA 1
ATOM 1405 C C . SER A 1 189 ? 15.723 9.726 -14.877 1.00 85.69 189 SER A C 1
ATOM 1407 O O . SER A 1 189 ? 15.092 8.834 -15.446 1.00 85.69 189 SER A O 1
ATOM 1409 N N . GLY A 1 190 ? 15.262 10.976 -14.798 1.00 76.19 190 GLY A N 1
ATOM 1410 C CA . GLY A 1 190 ? 13.965 11.402 -15.335 1.00 76.19 190 GLY A CA 1
ATOM 1411 C C . GLY A 1 190 ? 13.127 12.160 -14.308 1.00 76.19 190 GLY A C 1
ATOM 1412 O O . GLY A 1 190 ? 13.616 12.530 -13.248 1.00 76.19 190 GLY A O 1
ATOM 1413 N N . ASN A 1 191 ? 11.861 12.411 -14.640 1.00 76.56 191 ASN A N 1
ATOM 1414 C CA . ASN A 1 191 ? 10.879 12.998 -13.723 1.00 76.56 191 ASN A CA 1
ATOM 1415 C C . ASN A 1 191 ? 9.882 11.912 -13.301 1.00 76.56 191 ASN A C 1
ATOM 1417 O O . ASN A 1 191 ? 8.706 11.977 -13.669 1.00 76.56 191 ASN A O 1
ATOM 1421 N N . ALA A 1 192 ? 10.404 10.880 -12.634 1.00 92.31 192 ALA A N 1
ATOM 1422 C CA . ALA A 1 192 ? 9.603 9.788 -12.099 1.00 92.31 192 ALA A CA 1
ATOM 1423 C C . ALA A 1 192 ? 8.629 10.305 -11.029 1.00 92.31 192 ALA A C 1
ATOM 1425 O O . ALA A 1 192 ? 8.787 11.401 -10.495 1.00 92.31 192 ALA A O 1
ATOM 1426 N N . ASP A 1 193 ? 7.597 9.526 -10.765 1.00 95.75 193 ASP A N 1
ATOM 1427 C CA . ASP A 1 193 ? 6.556 9.807 -9.784 1.00 95.75 193 ASP A CA 1
ATOM 1428 C C . ASP A 1 193 ? 6.256 8.475 -9.121 1.00 95.75 193 ASP A C 1
ATOM 1430 O O . ASP A 1 193 ? 5.896 7.556 -9.855 1.00 95.75 193 ASP A O 1
ATOM 1434 N N . ILE A 1 194 ? 6.536 8.327 -7.826 1.00 97.50 194 ILE A N 1
ATOM 1435 C CA . ILE A 1 194 ? 6.365 7.038 -7.151 1.00 97.50 194 ILE A CA 1
ATOM 1436 C C . ILE A 1 194 ? 4.900 6.913 -6.750 1.00 97.50 194 ILE A C 1
ATOM 1438 O O . ILE A 1 194 ? 4.466 7.544 -5.795 1.00 97.50 194 ILE A O 1
ATOM 1442 N N . ASP A 1 195 ? 4.181 6.033 -7.432 1.00 96.88 195 ASP A N 1
ATOM 1443 C CA . ASP A 1 195 ? 2.751 5.770 -7.244 1.00 96.88 195 ASP A CA 1
ATOM 1444 C C . ASP A 1 195 ? 2.473 4.365 -6.687 1.00 96.88 195 ASP A C 1
ATOM 1446 O O . ASP A 1 195 ? 1.342 3.910 -6.624 1.00 96.88 195 ASP A O 1
ATOM 1450 N N . ALA A 1 196 ? 3.504 3.633 -6.268 1.00 98.12 196 ALA A N 1
ATOM 1451 C CA . ALA A 1 196 ? 3.350 2.415 -5.483 1.00 98.12 196 ALA A CA 1
ATOM 1452 C C . ALA A 1 196 ? 4.649 2.146 -4.728 1.00 98.12 196 ALA A C 1
ATOM 1454 O O . ALA A 1 196 ? 5.724 2.200 -5.327 1.00 98.12 196 ALA A O 1
ATOM 1455 N N . ALA A 1 197 ? 4.582 1.840 -3.430 1.00 98.38 197 ALA A N 1
ATOM 1456 C CA . ALA A 1 197 ? 5.758 1.429 -2.671 1.00 98.38 197 ALA A CA 1
ATOM 1457 C C . ALA A 1 197 ? 5.424 0.486 -1.512 1.00 98.38 197 ALA A C 1
ATOM 1459 O O . ALA A 1 197 ? 4.414 0.630 -0.831 1.00 98.38 197 ALA A O 1
ATOM 1460 N N . TYR A 1 198 ? 6.345 -0.431 -1.243 1.00 98.62 198 TYR A N 1
ATOM 1461 C CA . TYR A 1 198 ? 6.375 -1.304 -0.080 1.00 98.62 198 TYR A CA 1
ATOM 1462 C C . TYR A 1 198 ? 7.815 -1.414 0.422 1.00 98.62 198 TYR A C 1
ATOM 1464 O O . TYR A 1 198 ? 8.746 -1.557 -0.374 1.00 98.62 198 TYR A O 1
ATOM 1472 N N . ILE A 1 199 ? 8.009 -1.376 1.741 1.00 98.06 199 ILE A N 1
ATOM 1473 C CA . ILE A 1 199 ? 9.326 -1.549 2.356 1.00 98.06 199 ILE A CA 1
ATOM 1474 C C . ILE A 1 199 ? 9.407 -2.948 2.951 1.00 98.06 199 ILE A C 1
ATOM 1476 O O . ILE A 1 199 ? 8.615 -3.307 3.816 1.00 98.06 199 ILE A O 1
ATOM 1480 N N . ASN A 1 200 ? 10.374 -3.750 2.508 1.00 93.62 200 ASN A N 1
ATOM 1481 C CA . ASN A 1 200 ? 10.556 -5.083 3.077 1.00 93.62 200 ASN A CA 1
ATOM 1482 C C . ASN A 1 200 ? 11.402 -5.047 4.363 1.00 93.62 200 ASN A C 1
ATOM 1484 O O . ASN A 1 200 ? 12.072 -4.062 4.673 1.00 93.62 200 ASN A O 1
ATOM 1488 N N . GLY A 1 201 ? 11.441 -6.162 5.100 1.00 90.12 201 GLY A N 1
ATOM 1489 C CA . GLY A 1 201 ? 12.202 -6.262 6.356 1.00 90.12 201 GLY A CA 1
ATOM 1490 C C . GLY A 1 201 ? 13.724 -6.065 6.231 1.00 90.12 201 GLY A C 1
ATOM 1491 O O . GLY A 1 201 ? 14.407 -5.975 7.247 1.00 90.12 201 GLY A O 1
ATOM 1492 N N . SER A 1 202 ? 14.269 -5.993 5.009 1.00 92.69 202 SER A N 1
ATOM 1493 C CA . SER A 1 202 ? 15.680 -5.667 4.736 1.00 92.69 202 SER A CA 1
ATOM 1494 C C . SER A 1 202 ? 15.901 -4.197 4.357 1.00 92.69 202 SER A C 1
ATOM 1496 O O . SER A 1 202 ? 17.021 -3.835 4.004 1.00 92.69 202 SER A O 1
ATOM 1498 N N . ALA A 1 203 ? 14.860 -3.360 4.433 1.00 93.62 203 ALA A N 1
ATOM 1499 C CA . ALA A 1 203 ? 14.841 -1.976 3.956 1.00 93.62 203 ALA A CA 1
ATOM 1500 C C . ALA A 1 203 ? 15.087 -1.826 2.440 1.00 93.62 203 ALA A C 1
ATOM 1502 O O . ALA A 1 203 ? 15.479 -0.752 1.979 1.00 93.62 203 ALA A O 1
ATOM 1503 N N . ASN A 1 204 ? 14.838 -2.881 1.652 1.00 97.56 204 ASN A N 1
ATOM 1504 C CA . ASN A 1 204 ? 14.692 -2.713 0.210 1.00 97.56 204 ASN A CA 1
ATOM 1505 C C . ASN A 1 204 ? 13.321 -2.099 -0.079 1.00 97.56 204 ASN A C 1
ATOM 1507 O O . ASN A 1 204 ? 12.343 -2.347 0.634 1.00 97.56 204 ASN A O 1
ATOM 1511 N N . ILE A 1 205 ? 13.262 -1.338 -1.164 1.00 98.50 205 ILE A N 1
ATOM 1512 C CA . ILE A 1 205 ? 12.065 -0.644 -1.619 1.00 98.50 205 ILE A CA 1
ATOM 1513 C C . ILE A 1 205 ? 11.521 -1.409 -2.817 1.00 98.50 205 ILE A C 1
ATOM 1515 O O . ILE A 1 205 ? 12.202 -1.518 -3.832 1.00 98.50 205 ILE A O 1
ATOM 1519 N N . ILE A 1 206 ? 10.308 -1.935 -2.707 1.00 98.75 206 ILE A N 1
ATOM 1520 C CA . ILE A 1 206 ? 9.559 -2.465 -3.845 1.00 98.75 206 ILE A CA 1
ATOM 1521 C C . ILE A 1 206 ? 8.662 -1.336 -4.328 1.00 98.75 206 ILE A C 1
ATOM 1523 O O . ILE A 1 206 ? 7.805 -0.904 -3.566 1.00 98.75 206 ILE A O 1
ATOM 1527 N N . LEU A 1 207 ? 8.870 -0.831 -5.542 1.00 98.50 207 LEU A N 1
ATOM 1528 C CA . LEU A 1 207 ? 8.165 0.352 -6.042 1.00 98.50 207 LEU A CA 1
ATOM 1529 C C . LEU A 1 207 ? 7.716 0.228 -7.498 1.00 98.50 207 LEU A C 1
ATOM 1531 O O . LEU A 1 207 ? 8.277 -0.564 -8.258 1.00 98.50 207 LEU A O 1
ATOM 1535 N N . SER A 1 208 ? 6.744 1.058 -7.875 1.00 97.88 208 SER A N 1
ATOM 1536 C CA . SER A 1 208 ? 6.447 1.417 -9.266 1.00 97.88 208 SER A CA 1
ATOM 1537 C C . SER A 1 208 ? 6.516 2.932 -9.456 1.00 97.88 208 SER A C 1
ATOM 1539 O O . SER A 1 208 ? 6.775 3.680 -8.507 1.00 97.88 208 SER A O 1
ATOM 1541 N N . THR A 1 209 ? 6.356 3.371 -10.702 1.00 97.38 209 THR A N 1
ATOM 1542 C CA . THR A 1 209 ? 6.264 4.792 -11.038 1.00 97.38 209 THR A CA 1
ATOM 1543 C C . THR A 1 209 ? 5.257 5.026 -12.155 1.00 97.38 209 THR A C 1
ATOM 1545 O O . THR A 1 209 ? 5.236 4.229 -13.081 1.00 97.38 209 THR A O 1
ATOM 1548 N N . THR A 1 210 ? 4.595 6.187 -12.219 1.00 94.81 210 THR A N 1
ATOM 1549 C CA . THR A 1 210 ? 3.581 6.509 -13.264 1.00 94.81 210 THR A CA 1
ATOM 1550 C C . THR A 1 210 ? 4.048 6.405 -14.731 1.00 94.81 210 THR A C 1
ATOM 1552 O O . THR A 1 210 ? 3.256 6.545 -15.669 1.00 94.81 210 THR A O 1
ATOM 1555 N N . GLY A 1 211 ? 5.349 6.245 -14.980 1.00 90.88 211 GLY A N 1
ATOM 1556 C CA . GLY A 1 211 ? 5.929 6.218 -16.315 1.00 90.88 211 GLY A CA 1
ATOM 1557 C C . GLY A 1 211 ? 7.277 5.513 -16.367 1.00 90.88 211 GLY A C 1
ATOM 1558 O O . GLY A 1 211 ? 7.613 4.689 -15.526 1.00 90.88 211 GLY A O 1
ATOM 1559 N N . ASN A 1 212 ? 8.059 5.816 -17.401 1.00 93.56 212 ASN A N 1
ATOM 1560 C CA . ASN A 1 212 ? 9.372 5.204 -17.568 1.00 93.56 212 ASN A CA 1
ATOM 1561 C C . ASN A 1 212 ? 10.382 5.836 -16.610 1.00 93.56 212 ASN A C 1
ATOM 1563 O O . ASN A 1 212 ? 10.539 7.060 -16.589 1.00 93.56 212 ASN A O 1
ATOM 1567 N N . ALA A 1 213 ? 11.133 4.996 -15.909 1.00 95.81 213 ALA A N 1
ATOM 1568 C CA . ALA A 1 213 ? 12.173 5.415 -14.986 1.00 95.81 213 ALA A CA 1
ATOM 1569 C C . ALA A 1 213 ? 13.431 4.557 -15.154 1.00 95.81 213 ALA A C 1
ATOM 1571 O O . ALA A 1 213 ? 13.443 3.513 -15.810 1.00 95.81 213 ALA A O 1
ATOM 1572 N N . THR A 1 214 ? 14.543 5.032 -14.603 1.00 96.81 214 THR A N 1
ATOM 1573 C CA . THR A 1 214 ? 15.746 4.215 -14.427 1.00 96.81 214 THR A CA 1
ATOM 1574 C C . THR A 1 214 ? 16.305 4.464 -13.041 1.00 96.81 214 THR A C 1
ATOM 1576 O O . THR A 1 214 ? 16.476 5.619 -12.651 1.00 96.81 214 THR A O 1
ATOM 1579 N N . LEU A 1 215 ? 16.573 3.379 -12.322 1.00 97.31 215 LEU A N 1
ATOM 1580 C CA . LEU A 1 215 ? 17.057 3.364 -10.945 1.00 97.31 215 LEU A CA 1
ATOM 1581 C C . LEU A 1 215 ? 18.027 2.195 -10.787 1.00 97.31 215 LEU A C 1
ATOM 1583 O O . LEU A 1 215 ? 17.776 1.138 -11.360 1.00 97.31 215 LEU A O 1
ATOM 1587 N N . GLY A 1 216 ? 19.138 2.365 -10.062 1.00 96.06 216 GLY A N 1
ATOM 1588 C CA . GLY A 1 216 ? 20.075 1.270 -9.767 1.00 96.06 216 GLY A CA 1
ATOM 1589 C C . GLY A 1 216 ? 20.538 0.468 -10.995 1.00 96.06 216 GLY A C 1
ATOM 1590 O O . GLY A 1 216 ? 20.719 -0.746 -10.913 1.00 96.06 216 GLY A O 1
ATOM 1591 N N . GLY A 1 217 ? 20.645 1.125 -12.159 1.00 95.25 217 GLY A N 1
ATOM 1592 C CA . GLY A 1 217 ? 21.023 0.514 -13.441 1.00 95.25 217 GLY A CA 1
ATOM 1593 C C . GLY A 1 217 ? 19.911 -0.216 -14.212 1.00 95.25 217 GLY A C 1
ATOM 1594 O O . GLY A 1 217 ? 20.175 -0.680 -15.322 1.00 95.25 217 GLY A O 1
ATOM 1595 N N . LEU A 1 218 ? 18.688 -0.299 -13.682 1.00 97.50 218 LEU A N 1
ATOM 1596 C CA . LEU A 1 218 ? 17.535 -0.922 -14.337 1.00 97.50 218 LEU A CA 1
ATOM 1597 C C . LEU A 1 218 ? 16.608 0.143 -14.929 1.00 97.50 218 LEU A C 1
ATOM 1599 O O . LEU A 1 218 ? 16.180 1.047 -14.217 1.00 97.50 218 LEU A O 1
ATOM 1603 N N . THR A 1 219 ? 16.263 0.016 -16.211 1.00 96.44 219 THR A N 1
ATOM 1604 C CA . THR A 1 219 ? 15.176 0.785 -16.839 1.00 96.44 219 THR A CA 1
ATOM 1605 C C . THR A 1 219 ? 13.891 -0.029 -16.790 1.00 96.44 219 THR A C 1
ATOM 1607 O O . THR A 1 219 ? 13.895 -1.196 -17.178 1.00 96.44 219 THR A O 1
ATOM 1610 N N . PHE A 1 220 ? 12.808 0.599 -16.351 1.00 96.62 220 PHE A N 1
ATOM 1611 C CA . PHE A 1 220 ? 11.497 -0.019 -16.183 1.00 96.62 220 PHE A CA 1
ATOM 1612 C C . PHE A 1 220 ? 10.391 0.990 -16.509 1.00 96.62 220 PHE A C 1
ATOM 1614 O O . PHE A 1 220 ? 10.656 2.167 -16.789 1.00 96.62 220 PHE A O 1
ATOM 1621 N N . THR A 1 221 ? 9.155 0.515 -16.528 1.00 95.88 221 THR A N 1
ATOM 1622 C CA . THR A 1 221 ? 7.955 1.293 -16.835 1.00 95.88 221 THR A CA 1
ATOM 1623 C C . THR A 1 221 ? 6.946 1.172 -15.699 1.00 95.88 221 THR A C 1
ATOM 1625 O O . THR A 1 221 ? 7.109 0.343 -14.810 1.00 95.88 221 THR A O 1
ATOM 1628 N N . GLY A 1 222 ? 5.870 1.952 -15.743 1.00 95.50 222 GLY A N 1
ATOM 1629 C CA . GLY A 1 222 ? 4.855 1.906 -14.693 1.00 95.50 222 GLY A CA 1
ATOM 1630 C C . GLY A 1 222 ? 4.021 0.635 -14.619 1.00 95.50 222 GLY A C 1
ATOM 1631 O O . GLY A 1 222 ? 3.196 0.492 -13.731 1.00 95.50 222 GLY A O 1
ATOM 1632 N N . VAL A 1 223 ? 4.219 -0.323 -15.528 1.00 96.81 223 VAL A N 1
ATOM 1633 C CA . VAL A 1 223 ? 3.594 -1.649 -15.402 1.00 96.81 223 VAL A CA 1
ATOM 1634 C C . VAL A 1 223 ? 4.432 -2.614 -14.558 1.00 96.81 223 VAL A C 1
ATOM 1636 O O . VAL A 1 223 ? 3.980 -3.716 -14.266 1.00 96.81 223 VAL A O 1
ATOM 1639 N N . ASP A 1 224 ? 5.651 -2.222 -14.186 1.00 98.12 224 ASP A N 1
ATOM 1640 C CA . ASP A 1 224 ? 6.615 -3.063 -13.485 1.00 98.12 224 ASP A CA 1
ATOM 1641 C C . ASP A 1 224 ? 6.605 -2.780 -11.976 1.00 98.12 224 ASP A C 1
ATOM 1643 O O . ASP A 1 224 ? 6.391 -1.645 -11.545 1.00 98.12 224 ASP A O 1
ATOM 1647 N N . LEU A 1 225 ? 6.919 -3.796 -11.165 1.00 98.50 225 LEU A N 1
ATOM 1648 C CA . LEU A 1 225 ? 7.410 -3.581 -9.799 1.00 98.50 225 LEU A CA 1
ATOM 1649 C C . LEU A 1 225 ? 8.906 -3.844 -9.764 1.00 98.50 225 LEU A C 1
ATOM 1651 O O . LEU A 1 225 ? 9.379 -4.885 -10.225 1.00 98.50 225 LEU A O 1
ATOM 1655 N N . VAL A 1 226 ? 9.649 -2.928 -9.158 1.00 98.38 226 VAL A N 1
ATOM 1656 C CA . VAL A 1 226 ? 11.101 -3.006 -9.015 1.00 98.38 226 VAL A CA 1
ATOM 1657 C C . VAL A 1 226 ? 11.459 -3.123 -7.548 1.00 98.38 226 VAL A C 1
ATOM 1659 O O . VAL A 1 226 ? 11.022 -2.308 -6.746 1.00 98.38 226 VAL A O 1
ATOM 1662 N N . GLU A 1 227 ? 12.294 -4.101 -7.207 1.00 98.56 227 GLU A N 1
ATOM 1663 C CA . GLU A 1 227 ? 12.978 -4.140 -5.919 1.00 98.56 227 GLU A CA 1
ATOM 1664 C C . GLU A 1 227 ? 14.303 -3.386 -6.040 1.00 98.56 227 GLU A C 1
ATOM 1666 O O . GLU A 1 227 ? 15.176 -3.742 -6.835 1.00 98.56 227 GLU A O 1
ATOM 1671 N N . TYR A 1 228 ? 14.456 -2.342 -5.238 1.00 98.50 228 TYR A N 1
ATOM 1672 C CA . TYR A 1 228 ? 15.646 -1.517 -5.159 1.00 98.50 228 TYR A CA 1
ATOM 1673 C C . TYR A 1 228 ? 16.302 -1.656 -3.789 1.00 98.50 228 TYR A C 1
ATOM 1675 O O . TYR A 1 228 ? 15.650 -1.520 -2.753 1.00 98.50 228 TYR A O 1
ATOM 1683 N N . ASN A 1 229 ? 17.613 -1.890 -3.787 1.00 97.44 229 ASN A N 1
ATOM 1684 C CA . ASN A 1 229 ? 18.444 -1.876 -2.592 1.00 97.44 229 ASN A CA 1
ATOM 1685 C C . ASN A 1 229 ? 19.234 -0.554 -2.528 1.00 97.44 229 ASN A C 1
ATOM 1687 O O . ASN A 1 229 ? 20.212 -0.398 -3.271 1.00 97.44 229 ASN A O 1
ATOM 1691 N N . PRO A 1 230 ? 18.879 0.375 -1.619 1.00 95.56 230 PRO A N 1
ATOM 1692 C CA . PRO A 1 230 ? 19.573 1.656 -1.492 1.00 95.56 230 PRO A CA 1
ATOM 1693 C C . PRO A 1 230 ? 21.029 1.534 -1.030 1.00 95.56 230 PRO A C 1
ATOM 1695 O O . PRO A 1 230 ? 21.840 2.411 -1.313 1.00 95.56 230 PRO A O 1
ATOM 1698 N N . ALA A 1 231 ? 21.387 0.461 -0.317 1.00 95.38 231 ALA A N 1
ATOM 1699 C CA . ALA A 1 231 ? 22.740 0.271 0.204 1.00 95.38 231 ALA A CA 1
ATOM 1700 C C . ALA A 1 231 ? 23.742 -0.138 -0.886 1.00 95.38 231 ALA A C 1
ATOM 1702 O O . ALA A 1 231 ? 24.935 0.143 -0.758 1.00 95.38 231 ALA A O 1
ATOM 1703 N N . THR A 1 232 ? 23.275 -0.807 -1.943 1.00 96.19 232 THR A N 1
ATOM 1704 C CA . THR A 1 232 ? 24.114 -1.258 -3.064 1.00 96.19 232 THR A CA 1
ATOM 1705 C C . THR A 1 232 ? 23.834 -0.519 -4.369 1.00 96.19 232 THR A C 1
ATOM 1707 O O . THR A 1 232 ? 24.490 -0.824 -5.362 1.00 96.19 232 THR A O 1
ATOM 1710 N N . ASP A 1 233 ? 22.874 0.413 -4.381 1.00 95.81 233 ASP A N 1
ATOM 1711 C CA . ASP A 1 233 ? 22.385 1.107 -5.582 1.00 95.81 233 ASP A CA 1
ATOM 1712 C C . ASP A 1 233 ? 22.078 0.116 -6.719 1.00 95.81 233 ASP A C 1
ATOM 1714 O O . ASP A 1 233 ? 22.590 0.194 -7.834 1.00 95.81 233 ASP A O 1
ATOM 1718 N N . THR A 1 234 ? 21.315 -0.929 -6.389 1.00 97.06 234 THR A N 1
ATOM 1719 C CA . THR A 1 234 ? 20.994 -2.019 -7.320 1.00 97.06 234 THR A CA 1
ATOM 1720 C C . THR A 1 234 ? 19.493 -2.204 -7.391 1.00 97.06 234 THR A C 1
ATOM 1722 O O . THR A 1 234 ? 18.842 -2.357 -6.359 1.00 97.06 234 THR A O 1
ATOM 1725 N N . ALA A 1 235 ? 18.963 -2.222 -8.610 1.00 98.31 235 ALA A N 1
ATOM 1726 C CA . ALA A 1 235 ? 17.564 -2.503 -8.881 1.00 98.31 235 ALA A CA 1
ATOM 1727 C C . ALA A 1 235 ? 17.405 -3.816 -9.653 1.00 98.31 235 ALA A C 1
ATOM 1729 O O . ALA A 1 235 ? 18.165 -4.109 -10.581 1.00 98.31 235 ALA A O 1
ATOM 1730 N N . THR A 1 236 ? 16.387 -4.590 -9.295 1.00 98.25 236 THR A N 1
ATOM 1731 C CA . THR A 1 236 ? 15.977 -5.811 -9.991 1.00 98.25 236 THR A CA 1
ATOM 1732 C C . THR A 1 236 ? 14.470 -5.831 -10.177 1.00 98.25 236 THR A C 1
ATOM 1734 O O . THR A 1 236 ? 13.726 -5.295 -9.360 1.00 98.25 236 THR A O 1
ATOM 1737 N N . LEU A 1 237 ? 14.008 -6.469 -11.248 1.00 97.94 237 LEU A N 1
ATOM 1738 C CA . LEU A 1 237 ? 12.582 -6.634 -11.495 1.00 97.94 237 LEU A CA 1
ATOM 1739 C C . LEU A 1 237 ? 11.983 -7.579 -10.444 1.00 97.94 237 LEU A C 1
ATOM 1741 O O . LEU A 1 237 ? 12.442 -8.713 -10.306 1.00 97.94 237 LEU A O 1
ATOM 1745 N N . PHE A 1 238 ? 10.987 -7.096 -9.707 1.00 98.31 238 PHE A N 1
ATOM 1746 C CA . PHE A 1 238 ? 10.238 -7.867 -8.715 1.00 98.31 238 PHE A CA 1
ATOM 1747 C C . PHE A 1 238 ? 8.993 -8.507 -9.342 1.00 98.31 238 PHE A C 1
ATOM 1749 O O . PHE A 1 238 ? 8.725 -9.688 -9.133 1.00 98.31 238 PHE A O 1
ATOM 1756 N N . LEU A 1 239 ? 8.278 -7.743 -10.174 1.00 98.19 239 LEU A N 1
ATOM 1757 C CA . LEU A 1 239 ? 7.198 -8.223 -11.032 1.00 98.19 239 LEU A CA 1
ATOM 1758 C C . LEU A 1 239 ? 7.379 -7.627 -12.425 1.00 98.19 239 LEU A C 1
ATOM 1760 O O . LEU A 1 239 ? 7.454 -6.408 -12.565 1.00 98.19 239 LEU A O 1
ATOM 1764 N N . ASP A 1 240 ? 7.434 -8.492 -13.436 1.00 96.94 240 ASP A N 1
ATOM 1765 C CA . ASP A 1 240 ? 7.440 -8.072 -14.837 1.00 96.94 240 ASP A CA 1
ATOM 1766 C C . ASP A 1 240 ? 6.017 -7.724 -15.277 1.00 96.94 240 ASP A C 1
ATOM 1768 O O . ASP A 1 240 ? 5.124 -8.582 -15.271 1.00 96.94 240 ASP A O 1
ATOM 1772 N N . GLY A 1 241 ? 5.816 -6.471 -15.683 1.00 93.94 241 GLY A N 1
ATOM 1773 C CA . GLY A 1 241 ? 4.525 -5.974 -16.131 1.00 93.94 241 GLY A CA 1
ATOM 1774 C C . GLY A 1 241 ? 4.009 -6.628 -17.407 1.00 93.94 241 GLY A C 1
ATOM 1775 O O . GLY A 1 241 ? 2.835 -6.475 -17.732 1.00 93.94 241 GLY A O 1
ATOM 1776 N N . ILE A 1 242 ? 4.824 -7.415 -18.118 1.00 95.19 242 ILE A N 1
ATOM 1777 C CA . ILE A 1 242 ? 4.369 -8.199 -19.276 1.00 95.19 242 ILE A CA 1
ATOM 1778 C C . ILE A 1 242 ? 3.263 -9.209 -18.929 1.00 95.19 242 ILE A C 1
ATOM 1780 O O . ILE A 1 242 ? 2.528 -9.650 -19.815 1.00 95.19 242 ILE A O 1
ATOM 1784 N N . LEU A 1 243 ? 3.146 -9.585 -17.652 1.00 95.69 243 LEU A N 1
ATOM 1785 C CA . LEU A 1 243 ? 2.079 -10.455 -17.156 1.00 95.69 243 LEU A CA 1
ATOM 1786 C C . LEU A 1 243 ? 0.721 -9.738 -17.092 1.00 95.69 243 LEU A C 1
ATOM 1788 O O . LEU A 1 243 ? -0.319 -10.397 -17.108 1.00 95.69 243 LEU A O 1
ATOM 1792 N N . LEU A 1 244 ? 0.722 -8.403 -17.043 1.00 96.94 244 LEU A N 1
ATOM 1793 C CA . LEU A 1 244 ? -0.481 -7.583 -17.044 1.00 96.94 244 LEU A CA 1
ATOM 1794 C C . LEU A 1 244 ? -0.947 -7.327 -18.477 1.00 96.94 244 LEU A C 1
ATOM 1796 O O . LEU A 1 244 ? -0.205 -6.871 -19.345 1.00 96.94 244 LEU A O 1
ATOM 1800 N N . THR A 1 245 ? -2.230 -7.571 -18.721 1.00 96.88 245 THR A N 1
ATOM 1801 C CA . THR A 1 245 ? -2.885 -7.229 -19.991 1.00 96.88 245 THR A CA 1
ATOM 1802 C C . THR A 1 245 ? -4.105 -6.357 -19.730 1.00 96.88 245 THR A C 1
ATOM 1804 O O . THR A 1 245 ? -4.748 -6.497 -18.698 1.00 96.88 245 THR A O 1
ATOM 1807 N N . GLY A 1 246 ? -4.443 -5.444 -20.643 1.00 93.00 246 GLY A N 1
ATOM 1808 C CA . GLY A 1 246 ? -5.591 -4.548 -20.472 1.00 93.00 246 GLY A CA 1
ATOM 1809 C C . GLY A 1 246 ? -5.299 -3.113 -20.892 1.00 93.00 246 GLY A C 1
ATOM 1810 O O . GLY A 1 246 ? -4.340 -2.850 -21.616 1.00 93.00 246 GLY A O 1
ATOM 1811 N N . ASN A 1 247 ? -6.152 -2.190 -20.448 1.00 86.69 247 ASN A N 1
ATOM 1812 C CA . ASN A 1 247 ? -6.017 -0.760 -20.715 1.00 86.69 247 ASN A CA 1
ATOM 1813 C C . ASN A 1 247 ? -5.776 -0.039 -19.384 1.00 86.69 247 ASN A C 1
ATOM 1815 O O . ASN A 1 247 ? -6.682 0.025 -18.558 1.00 86.69 247 ASN A O 1
ATOM 1819 N N . GLY A 1 248 ? -4.587 0.542 -19.206 1.00 84.69 248 GLY A N 1
ATOM 1820 C CA . GLY A 1 248 ? -4.220 1.224 -17.959 1.00 84.69 248 GLY A CA 1
ATOM 1821 C C . GLY A 1 248 ? -3.564 0.301 -16.932 1.00 84.69 248 GLY A C 1
ATOM 1822 O O . GLY A 1 248 ? -3.861 0.384 -15.753 1.00 84.69 248 GLY A O 1
ATOM 1823 N N . THR A 1 249 ? -2.654 -0.565 -17.371 1.00 94.88 249 THR A N 1
ATOM 1824 C CA . THR A 1 249 ? -1.944 -1.546 -16.531 1.00 94.88 249 THR A CA 1
ATOM 1825 C C . THR A 1 249 ? -0.850 -0.940 -15.642 1.00 94.88 249 THR A C 1
ATOM 1827 O O . THR A 1 249 ? -0.007 -1.678 -15.144 1.00 94.88 249 THR A O 1
ATOM 1830 N N . ASN A 1 250 ? -0.812 0.387 -15.492 1.00 96.69 250 ASN A N 1
ATOM 1831 C CA . ASN A 1 250 ? 0.132 1.058 -14.601 1.00 96.69 250 ASN A CA 1
ATOM 1832 C C . ASN A 1 250 ? -0.178 0.644 -13.165 1.00 96.69 250 ASN A C 1
ATOM 1834 O O . ASN A 1 250 ? -1.302 0.879 -12.736 1.00 96.69 250 ASN A O 1
ATOM 1838 N N . ILE A 1 251 ? 0.765 0.030 -12.461 1.00 97.81 251 ILE A N 1
ATOM 1839 C CA . ILE A 1 251 ? 0.590 -0.380 -11.071 1.00 97.81 251 ILE A CA 1
ATOM 1840 C C . ILE A 1 251 ? 0.688 0.865 -10.197 1.00 97.81 251 ILE A C 1
ATOM 1842 O O . ILE A 1 251 ? 1.726 1.512 -10.168 1.00 97.81 251 ILE A O 1
ATOM 1846 N N . ASP A 1 252 ? -0.385 1.175 -9.483 1.00 97.12 252 ASP A N 1
ATOM 1847 C CA . ASP A 1 252 ? -0.543 2.413 -8.708 1.00 97.12 252 ASP A CA 1
ATOM 1848 C C . ASP A 1 252 ? -0.969 2.165 -7.253 1.00 97.12 252 ASP A C 1
ATOM 1850 O O . ASP A 1 252 ? -1.411 3.061 -6.547 1.00 97.12 252 ASP A O 1
ATOM 1854 N N . ALA A 1 253 ? -0.863 0.921 -6.793 1.00 98.06 253 ALA A N 1
ATOM 1855 C CA . ALA A 1 253 ? -0.862 0.577 -5.381 1.00 98.06 253 ALA A CA 1
ATOM 1856 C C . ALA A 1 253 ? -0.203 -0.794 -5.233 1.00 98.06 253 ALA A C 1
ATOM 1858 O O . ALA A 1 253 ? -0.427 -1.678 -6.063 1.00 98.06 253 ALA A O 1
ATOM 1859 N N . THR A 1 254 ? 0.598 -1.004 -4.186 1.00 98.62 254 THR A N 1
ATOM 1860 C CA . THR A 1 254 ? 1.188 -2.321 -3.923 1.00 98.62 254 THR A CA 1
ATOM 1861 C C . THR A 1 254 ? 1.416 -2.574 -2.440 1.00 98.62 254 THR A C 1
ATOM 1863 O O . THR A 1 254 ? 1.767 -1.667 -1.691 1.00 98.62 254 THR A O 1
ATOM 1866 N N . HIS A 1 255 ? 1.262 -3.824 -2.019 1.00 98.62 255 HIS A N 1
ATOM 1867 C CA . HIS A 1 255 ? 1.688 -4.310 -0.714 1.00 98.62 255 HIS A CA 1
ATOM 1868 C C . HIS A 1 255 ? 2.088 -5.784 -0.816 1.00 98.62 255 HIS A C 1
ATOM 1870 O O . HIS A 1 255 ? 1.402 -6.571 -1.464 1.00 98.62 255 HIS A O 1
ATOM 1876 N N . ILE A 1 256 ? 3.171 -6.188 -0.151 1.00 98.06 256 ILE A N 1
ATOM 1877 C CA . ILE A 1 256 ? 3.628 -7.583 -0.153 1.00 98.06 256 ILE A CA 1
ATOM 1878 C C . ILE A 1 256 ? 3.246 -8.250 1.164 1.00 98.06 256 ILE A C 1
ATOM 1880 O O . ILE A 1 256 ? 3.669 -7.818 2.236 1.00 98.06 256 ILE A O 1
ATOM 1884 N N . LEU A 1 257 ? 2.451 -9.316 1.082 1.00 96.56 257 LEU A N 1
ATOM 1885 C CA . LEU A 1 257 ? 2.071 -10.117 2.242 1.00 96.56 257 LEU A CA 1
ATOM 1886 C C . LEU A 1 257 ? 3.249 -10.976 2.717 1.00 96.56 257 LEU A C 1
ATOM 1888 O O . LEU A 1 257 ? 4.118 -11.349 1.932 1.00 96.56 257 LEU A O 1
ATOM 1892 N N . GLU A 1 258 ? 3.232 -11.396 3.985 1.00 93.06 258 GLU A N 1
ATOM 1893 C CA . GLU A 1 258 ? 4.243 -12.315 4.542 1.00 93.06 258 GLU A CA 1
ATOM 1894 C C . GLU A 1 258 ? 4.356 -13.640 3.764 1.00 93.06 258 GLU A C 1
ATOM 1896 O O . GLU A 1 258 ? 5.406 -14.281 3.759 1.00 93.06 258 GLU A O 1
ATOM 1901 N N . SER A 1 259 ? 3.281 -14.051 3.083 1.00 94.69 259 SER A N 1
ATOM 1902 C CA . SER A 1 259 ? 3.260 -15.222 2.200 1.00 94.69 259 SER A CA 1
ATOM 1903 C C . SER A 1 259 ? 4.089 -15.047 0.920 1.00 94.69 259 SER A C 1
ATOM 1905 O O . SER A 1 259 ? 4.342 -16.032 0.228 1.00 94.69 259 SER A O 1
ATOM 1907 N N . GLY A 1 260 ? 4.488 -13.815 0.590 1.00 96.06 260 GLY A N 1
ATOM 1908 C CA . GLY A 1 260 ? 5.073 -13.431 -0.694 1.00 96.06 260 GLY A CA 1
ATOM 1909 C C . GLY A 1 260 ? 4.039 -13.131 -1.783 1.00 96.06 260 GLY A C 1
ATOM 1910 O O . GLY A 1 260 ? 4.425 -12.826 -2.911 1.00 96.06 260 GLY A O 1
ATOM 1911 N N . ASN A 1 261 ? 2.740 -13.210 -1.472 1.00 98.25 261 ASN A N 1
ATOM 1912 C CA . ASN A 1 261 ? 1.695 -12.741 -2.379 1.00 98.25 261 ASN A CA 1
ATOM 1913 C C . ASN A 1 261 ? 1.743 -11.212 -2.495 1.00 98.25 261 ASN A C 1
ATOM 1915 O O . ASN A 1 261 ? 2.094 -10.506 -1.547 1.00 98.25 261 ASN A O 1
ATOM 1919 N N . ILE A 1 262 ? 1.355 -10.714 -3.662 1.00 98.62 262 ILE A N 1
ATOM 1920 C CA . ILE A 1 262 ? 1.371 -9.298 -4.015 1.00 98.62 262 ILE A CA 1
ATOM 1921 C C . ILE A 1 262 ? -0.071 -8.804 -4.023 1.00 98.62 262 ILE A C 1
ATOM 1923 O O . ILE A 1 262 ? -0.873 -9.279 -4.822 1.00 98.62 262 ILE A O 1
ATOM 1927 N N . ILE A 1 263 ? -0.403 -7.857 -3.154 1.00 98.62 263 ILE A N 1
ATOM 1928 C CA . ILE A 1 263 ? -1.607 -7.040 -3.291 1.00 98.62 263 ILE A CA 1
ATOM 1929 C C . ILE A 1 263 ? -1.262 -5.891 -4.222 1.00 98.62 263 ILE A C 1
ATOM 1931 O O . ILE A 1 263 ? -0.293 -5.188 -3.953 1.00 98.62 263 ILE A O 1
ATOM 1935 N N . LEU A 1 264 ? -2.026 -5.687 -5.290 1.00 98.56 264 LEU A N 1
ATOM 1936 C CA . LEU A 1 264 ? -1.815 -4.564 -6.201 1.00 98.56 264 LEU A CA 1
ATOM 1937 C C . LEU A 1 264 ? -3.119 -4.001 -6.764 1.00 98.56 264 LEU A C 1
ATOM 1939 O O . LEU A 1 264 ? -4.120 -4.714 -6.836 1.00 98.56 264 LEU A O 1
ATOM 1943 N N . SER A 1 265 ? -3.067 -2.738 -7.179 1.00 98.06 265 SER A N 1
ATOM 1944 C CA . SER A 1 265 ? -4.064 -2.065 -8.025 1.00 98.06 265 SER A CA 1
ATOM 1945 C C . SER A 1 265 ? -3.418 -1.659 -9.351 1.00 98.06 265 SER A C 1
ATOM 1947 O O . SER A 1 265 ? -2.191 -1.715 -9.495 1.00 98.06 265 SER A O 1
ATOM 1949 N N . THR A 1 266 ? -4.239 -1.258 -10.320 1.00 97.62 266 THR A N 1
ATOM 1950 C CA . THR A 1 266 ? -3.765 -0.603 -11.542 1.00 97.62 266 THR A CA 1
ATOM 1951 C C . THR A 1 266 ? -4.579 0.643 -11.888 1.00 97.62 266 THR A C 1
ATOM 1953 O O . THR A 1 266 ? -5.769 0.703 -11.617 1.00 97.62 266 THR A O 1
ATOM 1956 N N . ALA A 1 267 ? -3.999 1.598 -12.619 1.00 96.00 267 ALA A N 1
ATOM 1957 C CA . ALA A 1 267 ? -4.655 2.854 -13.016 1.00 96.00 267 ALA A CA 1
ATOM 1958 C C . ALA A 1 267 ? -5.946 2.678 -13.843 1.00 96.00 267 ALA A C 1
ATOM 1960 O O . ALA A 1 267 ? -6.766 3.593 -13.968 1.00 96.00 267 ALA A O 1
ATOM 1961 N N . GLY A 1 268 ? -6.119 1.515 -14.466 1.00 95.69 268 GLY A N 1
ATOM 1962 C CA . GLY A 1 268 ? -7.297 1.127 -15.226 1.00 95.69 268 GLY A CA 1
ATOM 1963 C C . GLY A 1 268 ? -7.552 -0.373 -15.145 1.00 95.69 268 GLY A C 1
ATOM 1964 O O . GLY A 1 268 ? -6.960 -1.077 -14.336 1.00 95.69 268 GLY A O 1
ATOM 1965 N N . ALA A 1 269 ? -8.450 -0.868 -15.995 1.00 96.62 269 ALA A N 1
ATOM 1966 C CA . ALA A 1 269 ? -8.823 -2.276 -15.993 1.00 96.62 269 ALA A CA 1
ATOM 1967 C C . ALA A 1 269 ? -7.697 -3.165 -16.544 1.00 96.62 269 ALA A C 1
ATOM 1969 O O . ALA A 1 269 ? -7.182 -2.935 -17.649 1.00 96.62 269 ALA A O 1
ATOM 1970 N N . ALA A 1 270 ? -7.387 -4.230 -15.810 1.00 97.50 270 ALA A N 1
ATOM 1971 C CA . ALA A 1 270 ? -6.301 -5.146 -16.114 1.00 97.50 270 ALA A CA 1
ATOM 1972 C C . ALA A 1 270 ? -6.713 -6.617 -15.953 1.00 97.50 270 ALA A C 1
ATOM 1974 O O . ALA A 1 270 ? -7.812 -6.970 -15.522 1.00 97.50 270 ALA A O 1
ATOM 1975 N N . THR A 1 271 ? -5.833 -7.509 -16.393 1.00 98.19 271 THR A N 1
ATOM 1976 C CA . THR A 1 271 ? -5.923 -8.950 -16.191 1.00 98.19 271 THR A CA 1
ATOM 1977 C C . THR A 1 271 ? -4.551 -9.492 -15.822 1.00 98.19 271 THR A C 1
ATOM 1979 O O . THR A 1 271 ? -3.581 -9.221 -16.530 1.00 98.19 271 THR A O 1
ATOM 1982 N N . LEU A 1 272 ? -4.496 -10.263 -14.736 1.00 98.25 272 LEU A N 1
ATOM 1983 C CA . LEU A 1 272 ? -3.294 -10.875 -14.164 1.00 98.25 272 LEU A CA 1
ATOM 1984 C C . LEU A 1 272 ? -3.671 -12.227 -13.554 1.00 98.25 272 LEU A C 1
ATOM 1986 O O . LEU A 1 272 ? -4.724 -12.330 -12.932 1.00 98.25 272 LEU A O 1
ATOM 1990 N N . GLY A 1 273 ? -2.853 -13.270 -13.732 1.00 97.25 273 GLY A N 1
ATOM 1991 C CA . GLY A 1 273 ? -3.066 -14.572 -13.078 1.00 97.25 273 GLY A CA 1
ATOM 1992 C C . GLY A 1 273 ? -4.476 -15.161 -13.266 1.00 97.25 273 GLY A C 1
ATOM 1993 O O . GLY A 1 273 ? -5.022 -15.780 -12.354 1.00 97.25 273 GLY A O 1
ATOM 1994 N N . GLY A 1 274 ? -5.114 -14.895 -14.413 1.00 97.06 274 GLY A N 1
ATOM 1995 C CA . GLY A 1 274 ? -6.477 -15.339 -14.736 1.00 97.06 274 GLY A CA 1
ATOM 1996 C C . GLY A 1 274 ? -7.630 -14.499 -14.161 1.00 97.06 274 GLY A C 1
ATOM 1997 O O . GLY A 1 274 ? -8.782 -14.781 -14.490 1.00 97.06 274 GLY A O 1
ATOM 1998 N N . LEU A 1 275 ? -7.356 -13.471 -13.355 1.00 98.44 275 LEU A N 1
ATOM 1999 C CA . LEU A 1 275 ? -8.352 -12.525 -12.844 1.00 98.44 275 LEU A CA 1
ATOM 2000 C C . LEU A 1 275 ? -8.418 -11.292 -13.743 1.00 98.44 275 LEU A C 1
ATOM 2002 O O . LEU A 1 275 ? -7.383 -10.689 -14.007 1.00 98.44 275 LEU A O 1
ATOM 2006 N N . SER A 1 276 ? -9.619 -10.876 -14.145 1.00 98.00 276 SER A N 1
ATOM 2007 C CA . SER A 1 276 ? -9.866 -9.533 -14.685 1.00 98.00 276 SER A CA 1
ATOM 2008 C C . SER A 1 276 ? -10.437 -8.639 -13.587 1.00 98.00 276 SER A C 1
ATOM 2010 O O . SER A 1 276 ? -11.359 -9.065 -12.893 1.00 98.00 276 SER A O 1
ATOM 2012 N N . PHE A 1 277 ? -9.908 -7.427 -13.451 1.00 97.75 277 PHE A N 1
ATOM 2013 C CA . PHE A 1 277 ? -10.250 -6.487 -12.381 1.00 97.75 277 PHE A CA 1
ATOM 2014 C C . PHE A 1 277 ? -10.229 -5.032 -12.889 1.00 97.75 277 PHE A C 1
ATOM 2016 O O . PHE A 1 277 ? -9.632 -4.733 -13.931 1.00 97.75 277 PHE A O 1
ATOM 2023 N N . GLY A 1 278 ? -10.972 -4.160 -12.210 1.00 96.88 278 GLY A N 1
ATOM 2024 C CA . GLY A 1 278 ? -11.056 -2.718 -12.430 1.00 96.88 278 GLY A CA 1
ATOM 2025 C C . GLY A 1 278 ? -9.851 -1.958 -11.878 1.00 96.88 278 GLY A C 1
ATOM 2026 O O . GLY A 1 278 ? -8.931 -2.546 -11.322 1.00 96.88 278 GLY A O 1
ATOM 2027 N N . GLY A 1 279 ? -9.840 -0.637 -12.064 1.00 93.56 279 GLY A N 1
ATOM 2028 C CA . GLY A 1 279 ? -8.697 0.193 -11.671 1.00 93.56 279 GLY A CA 1
ATOM 2029 C C . GLY A 1 279 ? -8.694 0.631 -10.201 1.00 93.56 279 GLY A C 1
ATOM 2030 O O . GLY A 1 279 ? -7.772 1.296 -9.752 1.00 93.56 279 GLY A O 1
ATOM 2031 N N . GLY A 1 280 ? -9.752 0.355 -9.449 1.00 92.62 280 GLY A N 1
ATOM 2032 C CA . GLY A 1 280 ? -9.799 0.520 -7.997 1.00 92.62 280 GLY A CA 1
ATOM 2033 C C . GLY A 1 280 ? -9.896 -0.795 -7.242 1.00 92.62 280 GLY A C 1
ATOM 2034 O O . GLY A 1 280 ? -10.054 -0.785 -6.022 1.00 92.62 280 GLY A O 1
ATOM 2035 N N . ASP A 1 281 ? -9.871 -1.916 -7.958 1.00 98.06 281 ASP A N 1
ATOM 2036 C CA . ASP A 1 281 ? -9.856 -3.230 -7.343 1.00 98.06 281 ASP A CA 1
ATOM 2037 C C . ASP A 1 281 ? -8.459 -3.502 -6.786 1.00 98.06 281 ASP A C 1
ATOM 2039 O O . ASP A 1 281 ? -7.449 -3.166 -7.404 1.00 98.06 281 ASP A O 1
ATOM 2043 N N . LEU A 1 282 ? -8.394 -4.190 -5.648 1.00 98.50 282 LEU A N 1
ATOM 2044 C CA . LEU A 1 282 ? -7.151 -4.798 -5.187 1.00 98.50 282 LEU A CA 1
ATOM 2045 C C . LEU A 1 282 ? -7.148 -6.268 -5.582 1.00 98.50 282 LEU A C 1
ATOM 2047 O O . LEU A 1 282 ? -8.001 -7.040 -5.137 1.00 98.50 282 LEU A O 1
ATOM 2051 N N . ALA A 1 283 ? -6.169 -6.668 -6.383 1.00 98.50 283 ALA A N 1
ATOM 2052 C CA . ALA A 1 283 ? -5.906 -8.060 -6.706 1.00 98.50 283 ALA A CA 1
ATOM 2053 C C . ALA A 1 283 ? -4.838 -8.622 -5.760 1.00 98.50 283 ALA A C 1
ATOM 2055 O O . ALA A 1 283 ? -3.781 -8.022 -5.591 1.00 98.50 283 ALA A O 1
ATOM 2056 N N . GLU A 1 284 ? -5.087 -9.796 -5.182 1.00 98.62 284 GLU A N 1
ATOM 2057 C CA . GLU A 1 284 ? -4.053 -10.611 -4.544 1.00 98.62 284 GLU A CA 1
ATOM 2058 C C . GLU A 1 284 ? -3.501 -11.598 -5.569 1.00 98.62 284 GLU A C 1
ATOM 2060 O O . GLU A 1 284 ? -4.204 -12.506 -6.011 1.00 98.62 284 GLU A O 1
ATOM 2065 N N . TYR A 1 285 ? -2.240 -11.425 -5.944 1.00 98.75 285 TYR A N 1
ATOM 2066 C CA . TYR A 1 285 ? -1.533 -12.253 -6.908 1.00 98.75 285 TYR A CA 1
ATOM 2067 C C . TYR A 1 285 ? -0.492 -13.137 -6.220 1.00 98.75 285 TYR A C 1
ATOM 2069 O O . TYR A 1 285 ? 0.361 -12.663 -5.469 1.00 98.75 285 TYR A O 1
ATOM 2077 N N . ASN A 1 286 ? -0.532 -14.436 -6.514 1.00 98.38 286 ASN A N 1
ATOM 2078 C CA . ASN A 1 286 ? 0.489 -15.385 -6.097 1.00 98.38 286 ASN A CA 1
ATOM 2079 C C . ASN A 1 286 ? 1.469 -15.644 -7.259 1.00 98.38 286 ASN A C 1
ATOM 2081 O O . ASN A 1 286 ? 1.112 -16.357 -8.204 1.00 98.38 286 ASN A O 1
ATOM 2085 N N . PRO A 1 287 ? 2.717 -15.144 -7.183 1.00 97.06 287 PRO A N 1
ATOM 2086 C CA . PRO A 1 287 ? 3.695 -15.302 -8.260 1.00 97.06 287 PRO A CA 1
ATOM 2087 C C . PRO A 1 287 ? 4.218 -16.738 -8.413 1.00 97.06 287 PRO A C 1
ATOM 2089 O O . PRO A 1 287 ? 4.794 -17.077 -9.443 1.00 97.06 287 PRO A O 1
ATOM 2092 N N . THR A 1 288 ? 4.033 -17.601 -7.408 1.00 96.94 288 THR A N 1
ATOM 2093 C CA . THR A 1 288 ? 4.465 -19.007 -7.468 1.00 96.94 288 THR A CA 1
ATOM 2094 C C . THR A 1 288 ? 3.482 -19.861 -8.263 1.00 96.94 288 THR A C 1
ATOM 2096 O O . THR A 1 288 ? 3.894 -20.783 -8.968 1.00 96.94 288 THR A O 1
ATOM 2099 N N . THR A 1 289 ? 2.183 -19.588 -8.133 1.00 97.56 289 THR A N 1
ATOM 2100 C CA . THR A 1 289 ? 1.124 -20.347 -8.812 1.00 97.56 289 THR A CA 1
ATOM 2101 C C . THR A 1 289 ? 0.590 -19.664 -10.065 1.00 97.56 289 THR A C 1
ATOM 2103 O O . THR A 1 289 ? -0.164 -20.306 -10.790 1.00 97.56 289 THR A O 1
ATOM 2106 N N . ASP A 1 290 ? 0.983 -18.412 -10.322 1.00 97.00 290 ASP A N 1
ATOM 2107 C CA . ASP A 1 290 ? 0.454 -17.565 -11.400 1.00 97.00 290 ASP A CA 1
ATOM 2108 C C . ASP A 1 290 ? -1.081 -17.466 -11.342 1.00 97.00 290 ASP A C 1
ATOM 2110 O O . ASP A 1 290 ? -1.809 -17.685 -12.310 1.00 97.00 290 ASP A O 1
ATOM 2114 N N . THR A 1 291 ? -1.595 -17.199 -10.140 1.00 98.19 291 THR A N 1
ATOM 2115 C CA . THR A 1 291 ? -3.035 -17.075 -9.888 1.00 98.19 291 THR A CA 1
ATOM 2116 C C . THR A 1 291 ? -3.328 -15.808 -9.116 1.00 98.19 291 THR A C 1
ATOM 2118 O O . THR A 1 291 ? -2.682 -15.558 -8.096 1.00 98.19 291 THR A O 1
ATOM 2121 N N . ALA A 1 292 ? -4.337 -15.062 -9.555 1.00 98.69 292 ALA A N 1
ATOM 2122 C CA . ALA A 1 292 ? -4.846 -13.904 -8.836 1.00 98.69 292 ALA A CA 1
ATOM 2123 C C . ALA A 1 292 ? -6.286 -14.113 -8.355 1.00 98.69 292 ALA A C 1
ATOM 2125 O O . ALA A 1 292 ? -7.085 -14.811 -8.986 1.00 98.69 292 ALA A O 1
ATOM 2126 N N . THR A 1 293 ? -6.624 -13.470 -7.243 1.00 98.56 293 THR A N 1
ATOM 2127 C CA . THR A 1 293 ? -7.977 -13.401 -6.682 1.00 98.56 293 THR A CA 1
ATOM 2128 C C . THR A 1 293 ? -8.313 -11.970 -6.289 1.00 98.56 293 THR A C 1
ATOM 2130 O O . THR A 1 293 ? -7.428 -11.210 -5.907 1.00 98.56 293 THR A O 1
ATOM 2133 N N . LEU A 1 294 ? -9.589 -11.593 -6.376 1.00 98.31 294 LEU A N 1
ATOM 2134 C CA . LEU A 1 294 ? -10.039 -10.280 -5.920 1.00 98.31 294 LEU A CA 1
ATOM 2135 C C . LEU A 1 294 ? -9.925 -10.208 -4.391 1.00 98.31 294 LEU A C 1
ATOM 2137 O O . LEU A 1 294 ? -10.525 -11.024 -3.692 1.00 98.31 294 LEU A O 1
ATOM 2141 N N . TYR A 1 295 ? -9.147 -9.249 -3.898 1.00 98.12 295 TYR A N 1
ATOM 2142 C CA . TYR A 1 295 ? -8.916 -9.009 -2.475 1.00 98.12 295 TYR A CA 1
ATOM 2143 C C . TYR A 1 295 ? -9.858 -7.932 -1.924 1.00 98.12 295 TYR A C 1
ATOM 2145 O O . TYR A 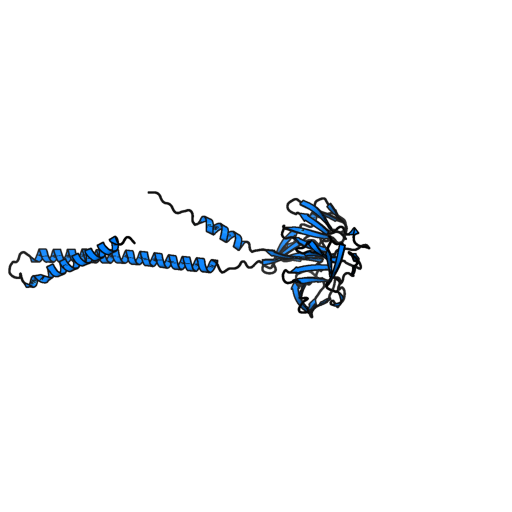1 295 ? -10.424 -8.083 -0.842 1.00 98.12 295 TYR A O 1
ATOM 2153 N N . PHE A 1 296 ? -10.059 -6.858 -2.688 1.00 97.69 296 PHE A N 1
ATOM 2154 C CA . PHE A 1 296 ? -10.980 -5.769 -2.370 1.00 97.69 296 PHE A CA 1
ATOM 2155 C C . PHE A 1 296 ? -11.616 -5.244 -3.658 1.00 97.69 296 PHE A C 1
ATOM 2157 O O . PHE A 1 296 ? -10.931 -5.120 -4.668 1.00 97.69 296 PHE A O 1
ATOM 2164 N N . ASP A 1 297 ? -12.914 -4.951 -3.607 1.00 97.00 297 ASP A N 1
ATOM 2165 C CA . ASP A 1 297 ? -13.722 -4.562 -4.769 1.00 97.00 297 ASP A CA 1
ATOM 2166 C C . ASP A 1 297 ? -13.954 -3.038 -4.795 1.00 97.00 297 ASP A C 1
ATOM 2168 O O . ASP A 1 297 ? -14.419 -2.455 -3.809 1.00 97.00 297 ASP A O 1
ATOM 2172 N N . GLU A 1 298 ? -13.665 -2.387 -5.920 1.00 95.31 298 GLU A N 1
ATOM 2173 C CA . GLU A 1 298 ? -13.825 -0.943 -6.134 1.00 95.31 298 GLU A CA 1
ATOM 2174 C C . GLU A 1 298 ? -15.277 -0.469 -6.017 1.00 95.31 298 GLU A C 1
ATOM 2176 O O . GLU A 1 298 ? -15.530 0.713 -5.778 1.00 95.31 298 GLU A O 1
ATOM 2181 N N . SER A 1 299 ? -16.251 -1.374 -6.157 1.00 96.06 299 SER A N 1
ATOM 2182 C CA . SER A 1 299 ? -17.678 -1.064 -6.010 1.00 96.06 299 SER A CA 1
ATOM 2183 C C . SER A 1 299 ? -18.067 -0.654 -4.589 1.00 96.06 299 SER A C 1
ATOM 2185 O O . SER A 1 299 ? -19.158 -0.117 -4.381 1.00 96.06 299 SER A O 1
ATOM 2187 N N . ASN A 1 300 ? -17.166 -0.836 -3.617 1.00 94.94 300 ASN A N 1
ATOM 2188 C CA . ASN A 1 300 ? -17.298 -0.242 -2.289 1.00 94.94 300 ASN A CA 1
ATOM 2189 C C . ASN A 1 300 ? -17.174 1.295 -2.316 1.00 94.94 300 ASN A C 1
ATOM 2191 O O . ASN A 1 300 ? -17.590 1.955 -1.363 1.00 94.94 300 ASN A O 1
ATOM 2195 N N . PHE A 1 301 ? -16.648 1.875 -3.399 1.00 95.31 301 PHE A N 1
ATOM 2196 C CA . PHE A 1 301 ? -16.529 3.316 -3.600 1.00 95.31 301 PHE A CA 1
ATOM 2197 C C . PHE A 1 301 ? -17.612 3.875 -4.523 1.00 95.31 301 PHE A C 1
ATOM 2199 O O . PHE A 1 301 ? -18.086 3.242 -5.470 1.00 95.31 301 PHE A O 1
ATOM 2206 N N . ALA A 1 302 ? -17.968 5.139 -4.299 1.00 91.69 302 ALA A N 1
ATOM 2207 C CA . ALA A 1 302 ? -18.887 5.841 -5.175 1.00 91.69 302 ALA A CA 1
ATOM 2208 C C . ALA A 1 302 ? -18.226 6.101 -6.537 1.00 91.69 302 ALA A C 1
ATOM 2210 O O . ALA A 1 302 ? -17.237 6.830 -6.638 1.00 91.69 302 ALA A O 1
ATOM 2211 N N . GLY A 1 303 ? -18.823 5.543 -7.594 1.00 90.88 303 GLY A N 1
ATOM 2212 C CA . GLY A 1 303 ? -18.349 5.723 -8.966 1.00 90.88 303 GLY A CA 1
ATOM 2213 C C . GLY A 1 303 ? -17.088 4.929 -9.298 1.00 90.88 303 GLY A C 1
ATOM 2214 O O . GLY A 1 303 ? -16.406 5.317 -10.242 1.00 90.88 303 GLY A O 1
ATOM 2215 N N . ASN A 1 304 ? -16.807 3.854 -8.549 1.00 92.12 304 ASN A N 1
ATOM 2216 C CA . ASN A 1 304 ? -15.659 2.971 -8.761 1.00 92.12 304 ASN A CA 1
ATOM 2217 C C . ASN A 1 304 ? -14.339 3.753 -8.755 1.00 92.12 304 ASN A C 1
ATOM 2219 O O . ASN A 1 304 ? -13.588 3.764 -9.731 1.00 92.12 304 ASN A O 1
ATOM 2223 N N . ALA A 1 305 ? -14.108 4.507 -7.680 1.00 95.06 305 ALA A N 1
ATOM 2224 C CA . ALA A 1 305 ? -12.873 5.262 -7.561 1.00 95.06 305 ALA A CA 1
ATOM 2225 C C . ALA A 1 305 ? -11.667 4.334 -7.488 1.00 95.06 305 ALA A C 1
ATOM 2227 O O . ALA A 1 305 ? -11.708 3.274 -6.869 1.00 95.06 305 ALA A O 1
ATOM 2228 N N . ASN A 1 306 ? -10.588 4.792 -8.108 1.00 95.56 306 ASN A N 1
ATOM 2229 C CA . ASN A 1 306 ? -9.323 4.090 -8.113 1.00 95.56 306 ASN A CA 1
ATOM 2230 C C . ASN A 1 306 ? -8.649 4.210 -6.734 1.00 95.56 306 ASN A C 1
ATOM 2232 O O . ASN A 1 306 ? -8.659 5.287 -6.116 1.00 95.56 306 ASN A O 1
ATOM 2236 N N . VAL A 1 307 ? -8.088 3.090 -6.275 1.00 96.56 307 VAL A N 1
ATOM 2237 C CA . VAL A 1 307 ? -7.249 3.004 -5.081 1.00 96.56 307 VAL A CA 1
ATOM 2238 C C . VAL A 1 307 ? -5.843 3.400 -5.487 1.00 96.56 307 VAL A C 1
ATOM 2240 O O . VAL A 1 307 ? -5.179 2.656 -6.197 1.00 96.56 307 VAL A O 1
ATOM 2243 N N . GLY A 1 308 ? -5.407 4.565 -5.013 1.00 93.00 308 GLY A N 1
ATOM 2244 C CA . GLY A 1 308 ? -4.094 5.108 -5.354 1.00 93.00 308 GLY A CA 1
ATOM 2245 C C . GLY A 1 308 ? -3.005 4.739 -4.355 1.00 93.00 308 GLY A C 1
ATOM 2246 O O . GLY A 1 308 ? -1.856 5.052 -4.577 1.00 93.00 308 GLY A O 1
ATOM 2247 N N . ALA A 1 309 ? -3.333 4.150 -3.206 1.00 97.44 309 ALA A N 1
ATOM 2248 C CA . ALA A 1 309 ? -2.324 3.712 -2.246 1.00 97.44 309 ALA A CA 1
ATOM 2249 C C . ALA A 1 309 ? -2.908 2.616 -1.359 1.00 97.44 309 ALA A C 1
ATOM 2251 O O . ALA A 1 309 ? -4.074 2.711 -0.967 1.00 97.44 309 ALA A O 1
ATOM 2252 N N . VAL A 1 310 ? -2.111 1.603 -1.006 1.00 98.44 310 VAL A N 1
ATOM 2253 C CA . VAL A 1 310 ? -2.555 0.525 -0.117 1.00 98.44 310 VAL A CA 1
ATOM 2254 C C . VAL A 1 310 ? -1.443 0.020 0.797 1.00 98.44 310 VAL A C 1
ATOM 2256 O O . VAL A 1 310 ? -0.320 -0.206 0.369 1.00 98.44 310 VAL A O 1
ATOM 2259 N N . SER A 1 311 ? -1.785 -0.250 2.053 1.00 98.31 311 SER A N 1
ATOM 2260 C CA . SER A 1 311 ? -0.993 -1.057 2.972 1.00 98.31 311 SER A CA 1
ATOM 2261 C C . SER A 1 311 ? -1.910 -1.998 3.743 1.00 98.31 311 SER A C 1
ATOM 2263 O O . SER A 1 311 ? -2.927 -1.576 4.289 1.00 98.31 311 SER A O 1
ATOM 2265 N N . ILE A 1 312 ? -1.549 -3.275 3.820 1.00 97.19 312 ILE A N 1
ATOM 2266 C CA . ILE A 1 312 ? -2.278 -4.259 4.620 1.00 97.19 312 ILE A CA 1
ATOM 2267 C C . ILE A 1 312 ? -1.601 -4.376 5.980 1.00 97.19 312 ILE A C 1
ATOM 2269 O O . ILE A 1 312 ? -0.376 -4.424 6.062 1.00 97.19 312 ILE A O 1
ATOM 2273 N N . THR A 1 313 ? -2.382 -4.413 7.056 1.00 93.00 313 THR A N 1
ATOM 2274 C CA . THR A 1 313 ? -1.844 -4.691 8.392 1.00 93.00 313 THR A CA 1
ATOM 2275 C C . THR A 1 313 ? -2.663 -5.777 9.068 1.00 93.00 313 THR A C 1
ATOM 2277 O O . THR A 1 313 ? -3.869 -5.892 8.856 1.00 93.00 313 THR A O 1
ATOM 2280 N N . SER A 1 314 ? -2.011 -6.609 9.873 1.00 84.19 314 SER A N 1
ATOM 2281 C CA . SER A 1 314 ? -2.690 -7.569 10.737 1.00 84.19 314 SER A CA 1
ATOM 2282 C C . SER A 1 314 ? -2.590 -7.074 12.172 1.00 84.19 314 SER A C 1
ATOM 2284 O O . SER A 1 314 ? -1.557 -7.242 12.822 1.00 84.19 314 SER A O 1
ATOM 2286 N N . MET A 1 315 ? -3.653 -6.458 12.680 1.00 59.16 315 MET A N 1
ATOM 2287 C CA . MET A 1 315 ? -3.684 -6.009 14.068 1.00 59.16 315 MET A CA 1
ATOM 2288 C C . MET A 1 315 ? -4.168 -7.161 14.959 1.00 59.16 315 MET A C 1
ATOM 2290 O O . MET A 1 315 ? -5.240 -7.723 14.702 1.00 59.16 315 MET A O 1
ATOM 2294 N N . PRO A 1 316 ? -3.431 -7.543 16.021 1.00 51.69 316 PRO A N 1
ATOM 2295 C CA . PRO A 1 316 ? -3.954 -8.488 16.997 1.00 51.69 316 PRO A CA 1
ATOM 2296 C C . PRO A 1 316 ? -5.180 -7.865 17.672 1.00 51.69 316 PRO A C 1
ATOM 2298 O O . PRO A 1 316 ? -5.109 -6.749 18.188 1.00 51.69 316 PRO A O 1
ATOM 2301 N N . GLU A 1 317 ? -6.317 -8.569 17.665 1.00 47.19 317 GLU A N 1
ATOM 2302 C CA . GLU A 1 317 ? -7.564 -8.025 18.207 1.00 47.19 317 GLU A CA 1
ATOM 2303 C C . GLU A 1 317 ? -7.392 -7.531 19.664 1.00 47.19 317 GLU A C 1
ATOM 2305 O O . GLU A 1 317 ? -6.792 -8.244 20.490 1.00 47.19 317 GLU A O 1
ATOM 2310 N N . PRO A 1 318 ? -7.988 -6.376 20.040 1.00 52.28 318 PRO A N 1
ATOM 2311 C CA . PRO A 1 318 ? -7.901 -5.820 21.395 1.00 52.28 318 PRO A CA 1
ATOM 2312 C C . PRO A 1 318 ? -8.362 -6.785 22.499 1.00 52.28 318 PRO A C 1
ATOM 2314 O O . PRO A 1 318 ? -7.910 -6.691 23.646 1.00 52.28 318 PRO A O 1
ATOM 2317 N N . ALA A 1 319 ? -9.245 -7.736 22.169 1.00 51.66 319 ALA A N 1
ATOM 2318 C CA . ALA A 1 319 ? -9.773 -8.725 23.107 1.00 51.66 319 ALA A CA 1
ATOM 2319 C C . ALA A 1 319 ? -8.667 -9.587 23.746 1.00 51.66 319 ALA A C 1
ATOM 2321 O O . ALA A 1 319 ? -8.756 -9.955 24.920 1.00 51.66 319 ALA A O 1
ATOM 2322 N N . THR A 1 320 ? -7.584 -9.841 23.012 1.00 48.50 320 THR A N 1
ATOM 2323 C CA . THR A 1 320 ? -6.463 -10.682 23.458 1.00 48.50 320 THR A CA 1
ATOM 2324 C C . THR A 1 320 ? -5.647 -10.009 24.563 1.00 48.50 320 THR A C 1
ATOM 2326 O O . THR A 1 320 ? -5.216 -10.657 25.518 1.00 48.50 320 THR A O 1
ATOM 2329 N N . VAL A 1 321 ? -5.484 -8.685 24.479 1.00 46.97 321 VAL A N 1
ATOM 2330 C CA . VAL A 1 321 ? -4.719 -7.891 25.455 1.00 46.97 321 VAL A CA 1
ATOM 2331 C C . VAL A 1 321 ? -5.532 -7.671 26.736 1.00 46.97 321 VAL A C 1
ATOM 2333 O O . VAL A 1 321 ? -4.999 -7.772 27.844 1.00 46.97 321 VAL A O 1
ATOM 2336 N N . ALA A 1 322 ? -6.844 -7.446 26.610 1.00 45.31 322 ALA A N 1
ATOM 2337 C CA . ALA A 1 322 ? -7.730 -7.234 27.755 1.00 45.31 322 ALA A CA 1
ATOM 2338 C C . ALA A 1 322 ? -7.882 -8.489 28.641 1.00 45.31 322 ALA A C 1
ATOM 2340 O O . ALA A 1 322 ? -7.945 -8.380 29.870 1.00 45.31 322 ALA A O 1
ATOM 2341 N N . LEU A 1 323 ? -7.895 -9.689 28.046 1.00 45.72 323 LEU A N 1
ATOM 2342 C CA . LEU A 1 323 ? -8.095 -10.938 28.788 1.00 45.72 323 LEU A CA 1
ATOM 2343 C C . LEU A 1 323 ? -6.856 -11.356 29.605 1.00 45.72 323 LEU A C 1
ATOM 2345 O O . LEU A 1 323 ? -6.993 -11.845 30.729 1.00 45.72 323 LEU A O 1
ATOM 2349 N N . LEU A 1 324 ? -5.648 -11.087 29.095 1.00 49.28 324 LEU A N 1
ATOM 2350 C CA . LEU A 1 324 ? -4.390 -11.299 29.827 1.00 49.28 324 LEU A CA 1
ATOM 2351 C C . LEU A 1 324 ? -4.233 -10.328 31.013 1.00 49.28 324 LEU A C 1
ATOM 2353 O O . LEU A 1 324 ? -3.722 -10.717 32.064 1.00 49.28 324 LEU A O 1
ATOM 2357 N N . GLY A 1 325 ? -4.727 -9.090 30.888 1.00 46.97 325 GLY A N 1
ATOM 2358 C CA . GLY A 1 325 ? -4.693 -8.095 31.967 1.00 46.97 325 GLY A CA 1
ATOM 2359 C C . GLY A 1 325 ? -5.628 -8.412 33.143 1.00 46.97 325 GLY A C 1
ATOM 2360 O O . GLY A 1 325 ? -5.255 -8.228 34.303 1.00 46.97 325 GLY A O 1
ATOM 2361 N N . LEU A 1 326 ? -6.827 -8.941 32.874 1.00 46.91 326 LEU A N 1
ATOM 2362 C CA . LEU A 1 326 ? -7.808 -9.279 33.918 1.00 46.91 326 LEU A CA 1
ATOM 2363 C C . LEU A 1 326 ? -7.487 -10.583 34.667 1.00 46.91 326 LEU A C 1
ATOM 2365 O O . LEU A 1 326 ? -7.783 -10.687 35.861 1.00 46.91 326 LEU A O 1
ATOM 2369 N N . GLY A 1 327 ? -6.833 -11.552 34.017 1.00 41.91 327 GLY A N 1
ATOM 2370 C CA . GLY A 1 327 ? -6.433 -12.818 34.647 1.00 41.91 327 GLY A CA 1
ATOM 2371 C C . GLY A 1 327 ? -5.442 -12.653 35.808 1.00 41.91 327 GLY A C 1
ATOM 2372 O O . GLY A 1 327 ? -5.500 -13.401 36.785 1.00 41.91 327 GLY A O 1
ATOM 2373 N N . CYS A 1 328 ? -4.583 -11.631 35.761 1.00 46.50 328 CYS A N 1
ATOM 2374 C CA . CYS A 1 328 ? -3.592 -11.366 36.809 1.00 46.50 328 CYS A CA 1
ATOM 2375 C C . CYS A 1 328 ? -4.183 -10.715 38.073 1.00 46.50 328 CYS A C 1
ATOM 2377 O O . CYS A 1 328 ? -3.608 -10.840 39.154 1.00 46.50 328 CYS A O 1
ATOM 2379 N N . VAL A 1 329 ? -5.344 -10.057 37.984 1.00 45.56 329 VAL A N 1
ATOM 2380 C CA . VAL A 1 329 ? -5.933 -9.314 39.117 1.00 45.56 329 VAL A CA 1
ATOM 2381 C C . VAL A 1 329 ? -6.757 -10.219 40.046 1.00 45.56 329 VAL A C 1
ATOM 2383 O O . VAL A 1 329 ? -6.886 -9.938 41.238 1.00 45.56 329 VAL A O 1
ATOM 2386 N N . VAL A 1 330 ? -7.254 -11.361 39.561 1.00 45.44 330 VAL A N 1
ATOM 2387 C CA . VAL A 1 330 ? -8.143 -12.243 40.346 1.00 45.44 330 VAL A CA 1
ATOM 2388 C C . VAL A 1 330 ? -7.388 -13.155 41.336 1.00 45.44 330 VAL A C 1
ATOM 2390 O O . VAL A 1 330 ? -7.993 -13.672 42.273 1.00 45.44 330 VAL A O 1
ATOM 2393 N N . LEU A 1 331 ? -6.060 -13.299 41.235 1.00 45.41 331 LEU A N 1
ATOM 2394 C CA . LEU A 1 331 ? -5.283 -14.210 42.099 1.00 45.41 331 LEU A CA 1
ATOM 2395 C C . LEU A 1 331 ? -4.715 -13.600 43.399 1.00 45.41 331 LEU A C 1
ATOM 2397 O O . LEU A 1 331 ? -4.106 -14.327 44.182 1.00 45.41 331 LEU A O 1
ATOM 2401 N N . ILE A 1 332 ? -4.932 -12.310 43.695 1.00 48.50 332 ILE A N 1
ATOM 2402 C CA . ILE A 1 332 ? -4.310 -11.648 44.871 1.00 48.50 332 ILE A CA 1
ATOM 2403 C C . ILE A 1 332 ? -5.291 -11.421 46.049 1.00 48.50 332 ILE A C 1
ATOM 2405 O O . ILE A 1 332 ? -4.881 -11.165 47.182 1.00 48.50 332 ILE A O 1
ATOM 2409 N N . GLY A 1 333 ? -6.599 -11.604 45.862 1.00 48.56 333 GLY A N 1
ATOM 2410 C CA . GLY A 1 333 ? -7.612 -11.288 46.882 1.00 48.56 333 GLY A CA 1
ATOM 2411 C C . GLY A 1 333 ? -8.027 -12.453 47.786 1.00 48.56 333 GLY A C 1
ATOM 2412 O O . GLY A 1 333 ? -9.195 -12.830 47.770 1.00 48.56 333 GLY A O 1
ATOM 2413 N N . GLY A 1 334 ? -7.118 -13.041 48.577 1.00 46.91 334 GLY A N 1
ATOM 2414 C CA . GLY A 1 334 ? -7.452 -14.268 49.319 1.00 46.91 334 GLY A CA 1
ATOM 2415 C C . GLY A 1 334 ? -6.684 -14.594 50.602 1.00 46.91 334 GLY A C 1
ATOM 2416 O O . GLY A 1 334 ? -6.564 -15.772 50.923 1.00 46.91 334 GLY A O 1
ATOM 2417 N N . ARG A 1 335 ? -6.179 -13.622 51.374 1.00 43.03 335 ARG A N 1
ATOM 2418 C CA . ARG A 1 335 ? -5.749 -13.881 52.766 1.00 43.03 335 ARG A CA 1
ATOM 2419 C C . ARG A 1 335 ? -6.646 -13.140 53.752 1.00 43.03 335 ARG A C 1
ATOM 2421 O O . ARG A 1 335 ? -6.482 -11.948 53.980 1.00 43.03 335 ARG A O 1
ATOM 2428 N N . LYS A 1 336 ? -7.594 -13.868 54.352 1.00 52.34 336 LYS A N 1
ATOM 2429 C CA . LYS A 1 336 ? -8.267 -13.437 55.582 1.00 52.34 336 LYS A CA 1
ATOM 2430 C C . LYS A 1 336 ? -7.382 -13.768 56.780 1.00 52.34 336 LYS A C 1
ATOM 2432 O O . LYS A 1 336 ? -6.928 -14.902 56.919 1.00 52.34 336 LYS A O 1
ATOM 2437 N N . CYS A 1 337 ? -7.185 -12.764 57.625 1.00 44.00 337 CYS A N 1
ATOM 2438 C CA . CYS A 1 337 ? -6.569 -12.859 58.938 1.00 44.00 337 CYS A CA 1
ATOM 2439 C C . CYS A 1 337 ? -7.220 -13.942 59.811 1.00 44.00 337 CYS A C 1
ATOM 2441 O O . CYS A 1 337 ? -8.450 -14.045 59.865 1.00 44.00 337 CYS A O 1
ATOM 2443 N N . LYS A 1 338 ? -6.382 -14.646 60.569 1.00 46.62 338 LYS A N 1
ATOM 2444 C CA . LYS A 1 338 ? -6.569 -14.882 62.000 1.00 46.62 338 LYS A CA 1
ATOM 2445 C C . LYS A 1 338 ? -5.224 -14.701 62.682 1.00 46.62 338 LYS A C 1
ATOM 2447 O O . LYS A 1 338 ? -4.225 -15.135 62.070 1.00 46.62 338 LYS A O 1
#

Secondary structure (DSSP, 8-state):
--HHHHHHHHHHHHHHHHHHHHHHGGGG-TT-TTSHHHHHHHHHHHHHHHHHHHHHHHHHHHHHHHHHHHHHHHHHHHHHHTT----EEEEEEEEESS-EEETTEEE-TTSEEEEETTTTEEEEEE-GGG-EES---EEEEEE-TTS-EEEEESS-EEETTEEE-TT-EEEEETTTTEEEEEE-GGGSSS-----EEEE-TTS-EEEE-SS-EEETTEEE-TT-EEEEETTTTEEEEEE-GGG-EES---EEEEEE-TTS-EEEEESS-EEETTEEE-TTPEEEEETTTTEEEEEE-GGGSTT---EEEEEEEEEEPHHHHHHHHHHTTTTS------

Radius of gyration: 38.59 Å; chains: 1; bounding box: 64×85×108 Å

Foldseek 3Di:
DPVVVVVVLVVLLVQLVVLLVVLVVCPPPPPDPPCPVVSVVSNVVSVVSNVVSVVVVVVVVVVVVVVVVVVVVVVVVVVVVVPPDQQQQKWKWFAFCAFWAWLNDTAGQLWIWIAGPVNRHIDTLGHSVQKDDDWSRWQEWEQDPVRWIWTATQAWIDWLRDTDGQQWIWTADPVNRHIDTLGHSVQKDDRWGWQEWYQDPVRWIFTATCAWIDWLRDIDTQLWTWTADPVNRHIDTPGDSVQKDDDFSRWREWEADPVRWIWTAGCAWIDWLRDTAGRQWTWTADPVNRHIDTPGHLVSTDPSTHTSYIYMDRHRDPVVVVVVVVVVVVPPPDDDDD

Sequence (338 aa):
MDNRSNEYISEALKIADDLIDFANDQAGLEDEGGCSILFAVCRDCAYRIRRHAKHEGRKVKLAWVQANVLLVIFAVALLSIVSASPVSATTIILSTNTGQTLGGLTFGKDALAEYNPTTDLATLFLDGSLLTGTGTNIDSVHILDSGNIILSTAGAATLGGLSFGKNDLIEYNPTTDTSTLYFDGTSFSGNADIDAAYINGSANIILSTTGNATLGGLTFTGVDLVEYNPATDTATLFLDGILLTGNGTNIDATHILESGNIILSTAGAATLGGLSFGGGDLAEYNPTTDTATLYFDESNFAGNANVGAVSITSMPEPATVALLGLGCVVLIGGRKCK

pLDDT: mean 84.2, std 18.75, range [41.72, 98.81]

=== Feature glossary ===
Key to the feature types in this record:

pLDDT. pLDDT is the predicted lDDT-Cα score: AlphaFold's confidence that the local environment of each residue (all inter-atomic distances within 15 Å) is correctly placed. It is a per-residue number between 0 and 100, with higher meaning more reliable.

Radius of gyration, Cα contacts, bounding box. The geometric summary reports three shape descriptors. Rg (radius of gyration) measures how spread out the Cα atoms are about their centre of mass; compact globular proteins have small Rg, elongated or unfolded ones large. Cα contacts (<8 Å, |i−j|>4) count long-range residue pairs in spatial proximity — high for tightly packed folds, near zero for rods or random coil. The bounding-box extents give the protein's footprint along x, y, z in Å.

Backbone torsions (φ/ψ). Backbone dihedral angles. Every residue except chain termini has a φ (preceding-C → N → Cα → C) and a ψ (N → Cα → C → next-N). They are reported in degrees following the IUPAC sign convention. Secondary structure is essentially a statement about which (φ, ψ) basin each residue occupies.

Contact-map, Ramachandran, and PAE plots. Plot images: a contact map (which residues are close in 3D, as an N×N binary image), a Ramachandran scatter (backbone torsion angles, revealing secondary-structure composition at a glance), and — for AlphaFold structures — a PAE heatmap (pairwise prediction confidence).

Predicted aligned error. Predicted Aligned Error (PAE) is an AlphaFold confidence matrix: entry (i, j) is the expected error in the position of residue j, in ångströms, when the prediction is superimposed on the true structure at residue i. Low PAE within a block of residues means that block is internally rigid and well-predic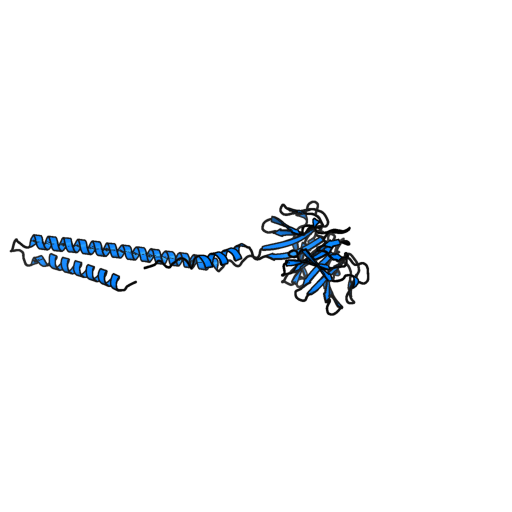ted; high PAE between two blocks means their relative placement is uncertain even if each block individually is confident.

Secondary structure (3-state, P-SEA). Three-state secondary structure (P-SEA) collapses the eight DSSP classes into helix (a), strand (b), and coil (c). P-SEA assigns these from Cα geometry alone — distances and an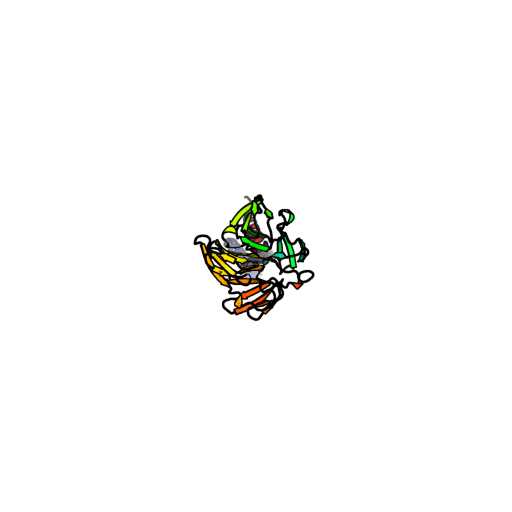gles — without requiring backbone oxygens, so it works on any Cα trace.

Solvent-accessible surface area. Solvent-accessible surface area (SASA) is the area in Å² traced out by the centre of a 1.4 Å probe sphere (a water molecule) rolled over the protein's van der Waals surface (Shrake–Rupley / Lee–Richards construction). Buried residues have near-zero SASA; fully exposed residues can exceed 200 Å². The total SASA scales roughly with the number of surface residues.

Foldseek 3Di. The Foldseek 3Di string encodes local tertiary geometry as a 20-letter alphabet — one character per residue — derived from the relative positions of nearby Cα atoms. Unlike the amino-acid sequence, 3Di is a direct function of the 3D structure, so two proteins with the same fold have similar 3Di strings even at low sequence identity.

B-factor. For experimental (PDB) structures, the B-factor (temperature factor) quantifies the positional spread of each atom in the crystal — a combination of thermal vibration and static disorder — in units of Å². High B-factors mark flexible loops or poorly resolved regions; low B-factors mark the rigid, well-ordered core.

mmCIF coordinates. The mmCIF block holds the 3D Cartesian coordinates of each backbone atom (N, Cα, C, O) in ångströms. mmCIF is the PDB's canonical archive format — a tagged-loop text representation of the atomic model.

InterPro / GO / CATH / organism. Functional annotations link the protein to curated databases. InterPro entries identify conserved domains and families by matching the sequence against member-database signatures (Pfam, PROSITE, CDD, …). Gene Ontology (GO) terms describe molecular function, biological process, and cellular component in a controlled vocabulary. CATH places the structure in a hierarchical fold classification (Class/Architecture/Topology/Homologous-superfamily). The organism is the source species.

Rendered structure images. Structure images are PyMOL renders from six orthogonal camera directions. Cartoon representation draws helices as coils and strands as arrows; sticks shows the backbone as bonds; surface shows the solvent-excluded envelope. Rainbow coloring maps sequence position to hue (blue→red, N→C); chain coloring assigns a distinct color per polypeptide.

Sequence. This is the polypeptide sequence — one letter per residue, N-terminus first. Length ranges from a few dozen residues for small domains to over a thousand for large multi-domain proteins.

Secondary structure (8-state, DSSP). The SS8 string is DSSP's per-residue secondary-structure call. α-helix (H) means an i→i+4 H-bond ladder; β-strand (E) means the residue participates in a β-sheet; 3₁₀ (G) and π (I) are tighter and wider helices; T/S are turns/bends; '-' is loop.

Nearest PDB structures. Structural nearest neighbors (via Foldseek easy-search vs the PDB). Reported per hit: target PDB id, E-value, and alignment TM-score. A TM-score above ~0.5 is the conventional threshold for 'same fold'.